Protein AF-A0AAE1FTP9-F1 (afdb_monomer_lite)

Radius of gyration: 51.34 Å; chains: 1; bounding box: 79×75×159 Å

Structure (mmCIF, N/CA/C/O backbone):
data_AF-A0AAE1FTP9-F1
#
_entry.id   AF-A0AAE1FTP9-F1
#
loop_
_atom_site.group_PDB
_atom_site.id
_atom_site.type_symbol
_atom_site.label_atom_id
_atom_site.label_alt_id
_atom_site.label_comp_id
_atom_site.label_asym_id
_atom_site.label_entity_id
_atom_site.label_seq_id
_atom_site.pdbx_PDB_ins_code
_atom_site.Cartn_x
_atom_site.Cartn_y
_atom_site.Cartn_z
_atom_site.occupancy
_atom_site.B_iso_or_equiv
_atom_site.auth_seq_id
_atom_site.auth_comp_id
_atom_site.auth_asym_id
_atom_site.auth_atom_id
_atom_site.pdbx_PDB_model_num
ATOM 1 N N . MET A 1 1 ? -23.404 39.826 -0.908 1.00 39.56 1 MET A N 1
ATOM 2 C CA . MET A 1 1 ? -23.924 39.496 0.435 1.00 39.56 1 MET A CA 1
ATOM 3 C C . MET A 1 1 ? -23.753 38.002 0.626 1.00 39.56 1 MET A C 1
ATOM 5 O O . MET A 1 1 ? -24.078 37.271 -0.300 1.00 39.56 1 MET A O 1
ATOM 9 N N . LEU A 1 2 ? -23.176 37.575 1.749 1.00 35.88 2 LEU A N 1
ATOM 10 C CA . LEU A 1 2 ? -23.230 36.178 2.189 1.00 35.88 2 LEU A CA 1
ATOM 11 C C . LEU A 1 2 ? -24.493 36.016 3.044 1.00 35.88 2 LEU A C 1
ATOM 13 O O . LEU A 1 2 ? -24.886 36.971 3.709 1.00 35.88 2 LEU A O 1
ATOM 17 N N . SER A 1 3 ? -25.132 34.853 2.980 1.00 41.62 3 SER A N 1
ATOM 18 C CA . SER A 1 3 ? -26.358 34.522 3.712 1.00 41.62 3 SER A CA 1
ATOM 19 C C . SER A 1 3 ? -26.097 34.360 5.211 1.00 41.62 3 SER A C 1
ATOM 21 O O . SER A 1 3 ? -25.216 33.599 5.608 1.00 41.62 3 SER A O 1
ATOM 23 N N . ASP A 1 4 ? -26.891 35.025 6.056 1.00 43.12 4 ASP A N 1
ATOM 24 C CA . ASP A 1 4 ? -26.746 34.953 7.520 1.00 43.12 4 ASP A CA 1
ATOM 25 C C . ASP A 1 4 ? -26.996 33.536 8.089 1.00 43.12 4 ASP A C 1
ATOM 27 O O . ASP A 1 4 ? -26.478 33.184 9.155 1.00 43.12 4 ASP A O 1
ATOM 31 N N . ASP A 1 5 ? -27.709 32.683 7.342 1.00 47.75 5 ASP A N 1
ATOM 32 C CA . ASP A 1 5 ? -27.943 31.266 7.657 1.00 47.75 5 ASP A CA 1
ATOM 33 C C . ASP A 1 5 ? -26.644 30.462 7.872 1.00 47.75 5 ASP A C 1
ATOM 35 O O . ASP A 1 5 ? -26.588 29.579 8.737 1.00 47.75 5 ASP A O 1
ATOM 39 N N . ASP A 1 6 ? -25.568 30.787 7.143 1.00 46.50 6 ASP A N 1
ATOM 40 C CA . ASP A 1 6 ? -24.278 30.098 7.276 1.00 46.50 6 ASP A CA 1
ATOM 41 C C . ASP A 1 6 ? -23.626 30.366 8.647 1.00 46.50 6 ASP A C 1
ATOM 43 O O . ASP A 1 6 ? -23.060 29.455 9.265 1.00 46.50 6 ASP A O 1
ATOM 47 N N . GLN A 1 7 ? -23.766 31.587 9.182 1.00 42.94 7 GLN A N 1
ATOM 48 C CA . GLN A 1 7 ? -23.242 31.933 10.510 1.00 42.94 7 GLN A CA 1
ATOM 49 C C . GLN A 1 7 ? -24.053 31.277 11.633 1.00 42.94 7 GLN A C 1
ATOM 51 O O . GLN A 1 7 ? -23.474 30.784 12.609 1.00 42.94 7 GLN A O 1
ATOM 56 N N . ALA A 1 8 ? -25.381 31.205 11.487 1.00 42.66 8 ALA A N 1
ATOM 57 C CA . ALA A 1 8 ? -26.249 30.506 12.434 1.00 42.66 8 ALA A CA 1
ATOM 58 C C . ALA A 1 8 ? -25.872 29.016 12.553 1.00 42.66 8 ALA A C 1
ATOM 60 O O . ALA A 1 8 ? -25.790 28.472 13.662 1.00 42.66 8 ALA A O 1
ATOM 61 N N . GLY A 1 9 ? -25.558 28.372 11.423 1.00 42.53 9 GLY A N 1
ATOM 62 C CA . GLY A 1 9 ? -25.100 26.985 11.376 1.00 42.53 9 GLY A CA 1
ATOM 63 C C . GLY A 1 9 ? -23.836 26.728 12.206 1.00 42.53 9 GLY A C 1
ATOM 64 O O . GLY A 1 9 ? -23.787 25.754 12.965 1.00 42.53 9 GLY A O 1
ATOM 65 N N . ASP A 1 10 ? -22.821 27.587 12.108 1.00 43.53 10 ASP A N 1
ATOM 66 C CA . ASP A 1 10 ? -21.559 27.421 12.845 1.00 43.53 10 ASP A CA 1
ATOM 67 C C . ASP A 1 10 ? -21.655 27.831 14.320 1.00 43.53 10 ASP A C 1
ATOM 69 O O . ASP A 1 10 ? -21.110 27.131 15.186 1.00 43.53 10 ASP A O 1
ATOM 73 N N . ALA A 1 11 ? -22.432 28.868 14.645 1.00 42.16 11 ALA A N 1
ATOM 74 C CA . ALA A 1 11 ? -22.753 29.209 16.028 1.00 42.16 11 ALA A CA 1
ATOM 75 C C . ALA A 1 11 ? -23.391 28.008 16.754 1.00 42.16 11 ALA A C 1
ATOM 77 O O . ALA A 1 11 ? -22.909 27.588 17.813 1.00 42.16 11 ALA A O 1
ATOM 78 N N . TYR A 1 12 ? -24.400 27.379 16.142 1.00 43.31 12 TYR A N 1
ATOM 79 C CA . TYR A 1 12 ? -25.135 26.255 16.728 1.00 43.31 12 TYR A CA 1
ATOM 80 C C . TYR A 1 12 ? -24.286 24.971 16.840 1.00 43.31 12 TYR A C 1
ATOM 82 O O . TYR A 1 12 ? -24.353 24.266 17.855 1.00 43.31 12 TYR A O 1
ATOM 90 N N . LYS A 1 13 ? -23.407 24.697 15.859 1.00 48.19 13 LYS A N 1
ATOM 91 C CA . LYS A 1 13 ? -22.371 23.646 15.964 1.00 48.19 13 LYS A CA 1
ATOM 92 C C . LYS A 1 13 ? -21.438 23.905 17.153 1.00 48.19 13 LYS A C 1
ATOM 94 O O . LYS A 1 13 ? -21.127 22.973 17.897 1.00 48.19 13 LYS A O 1
ATOM 99 N N . SER A 1 14 ? -20.996 25.151 17.352 1.00 52.34 14 SER A N 1
ATOM 100 C CA . SER A 1 14 ? -20.027 25.505 18.399 1.00 52.34 14 SER A CA 1
ATOM 101 C C . SER A 1 14 ? -20.573 25.297 19.820 1.00 52.34 14 SER A C 1
ATOM 103 O O . SER A 1 14 ? -19.865 24.746 20.668 1.00 52.34 14 SER A O 1
ATOM 105 N N . VAL A 1 15 ? -21.843 25.648 20.066 1.00 47.72 15 VAL A N 1
ATOM 106 C CA . VAL A 1 15 ? -22.504 25.492 21.374 1.00 47.72 15 VAL A CA 1
ATOM 107 C C . VAL A 1 15 ? -22.599 24.014 21.754 1.00 47.72 15 VAL A C 1
ATOM 109 O O . VAL A 1 15 ? -22.059 23.615 22.789 1.00 47.72 15 VAL A O 1
ATOM 112 N N . LYS A 1 16 ? -23.150 23.169 20.870 1.00 55.12 16 LYS A N 1
ATOM 113 C CA . LYS A 1 16 ? -23.256 21.719 21.122 1.00 55.12 16 LYS A CA 1
ATOM 114 C C . LYS A 1 16 ? -21.886 21.050 21.299 1.00 55.12 16 LYS A C 1
ATOM 116 O O . LYS A 1 16 ? -21.757 20.107 22.080 1.00 55.12 16 LYS A O 1
ATOM 121 N N . ARG A 1 17 ? -20.832 21.558 20.641 1.00 55.09 17 ARG A N 1
ATOM 122 C CA . ARG A 1 17 ? -19.446 21.089 20.841 1.00 55.09 17 ARG A CA 1
ATOM 123 C C . ARG A 1 17 ? -18.931 21.410 22.254 1.00 55.09 17 ARG A C 1
ATOM 125 O O . ARG A 1 17 ? -18.268 20.562 22.847 1.00 55.09 17 ARG A O 1
ATOM 132 N N . ARG A 1 18 ? -19.254 22.586 22.812 1.00 56.53 18 ARG A N 1
ATOM 133 C CA . ARG A 1 18 ? -18.859 22.995 24.179 1.00 56.53 18 ARG A CA 1
ATOM 134 C C . ARG A 1 18 ? -19.575 22.185 25.264 1.00 56.53 18 ARG A C 1
ATOM 136 O O . ARG A 1 18 ? -18.932 21.773 26.227 1.00 56.53 18 ARG A O 1
ATOM 143 N N . GLU A 1 19 ? -20.872 21.924 25.110 1.00 61.44 19 GLU A N 1
ATOM 144 C CA . GLU A 1 19 ? -21.640 21.097 26.057 1.00 61.44 19 GLU A CA 1
ATOM 145 C C . GLU A 1 19 ? -21.161 19.643 26.059 1.00 61.44 19 GLU A C 1
ATOM 147 O O . GLU A 1 19 ? -20.882 19.081 27.121 1.00 61.44 19 GLU A O 1
ATOM 152 N N . TRP A 1 20 ? -20.959 19.064 24.870 1.00 62.44 20 TRP A N 1
ATOM 153 C CA . TRP A 1 20 ? -20.417 17.714 24.728 1.00 62.44 20 TRP A CA 1
ATOM 154 C C . TRP A 1 20 ? -19.068 17.542 25.434 1.00 62.44 20 TRP A C 1
ATOM 156 O O . TRP A 1 20 ? -18.864 16.543 26.115 1.00 62.44 20 TRP A O 1
ATOM 166 N N . VAL A 1 21 ? -18.153 18.515 25.332 1.00 66.19 21 VAL A N 1
ATOM 167 C CA . VAL A 1 21 ? -16.838 18.442 25.997 1.00 66.19 21 VAL A CA 1
ATOM 168 C C . VAL A 1 21 ? -16.964 18.364 27.524 1.00 66.19 21 VAL A C 1
ATOM 170 O O . VAL A 1 21 ? -16.254 17.567 28.140 1.00 66.19 21 VAL A O 1
ATOM 173 N N . LYS A 1 22 ? -17.895 19.114 28.136 1.00 71.50 22 LYS A N 1
ATOM 174 C CA . LYS A 1 22 ? -18.156 19.047 29.588 1.00 71.50 22 LYS A CA 1
ATOM 175 C C . LYS A 1 22 ? -18.671 17.666 30.011 1.00 71.50 22 LYS A C 1
ATOM 177 O O . LYS A 1 22 ? -18.193 17.101 30.991 1.00 71.50 22 LYS A O 1
ATOM 182 N N . VAL A 1 23 ? -19.628 17.122 29.259 1.00 70.06 23 VAL A N 1
ATOM 183 C CA . VAL A 1 23 ? -20.346 15.876 29.587 1.00 70.06 23 VAL A CA 1
ATOM 184 C C . VAL A 1 23 ? -19.535 14.617 29.239 1.00 70.06 23 VAL A C 1
ATOM 186 O O . VAL A 1 23 ? -19.598 13.622 29.963 1.00 70.06 23 VAL A O 1
ATOM 189 N N . LYS A 1 24 ? -18.709 14.662 28.184 1.00 73.50 24 LYS A N 1
ATOM 190 C CA . LYS A 1 24 ? -17.852 13.547 27.750 1.00 73.50 24 LYS A CA 1
ATOM 191 C C . LYS A 1 24 ? -16.883 13.109 28.851 1.00 73.50 24 LYS A C 1
ATOM 193 O O . LYS A 1 24 ? -16.787 11.921 29.131 1.00 73.50 24 LYS A O 1
ATOM 198 N N . GLY A 1 25 ? -16.163 14.041 29.481 1.00 77.19 25 GLY A N 1
ATOM 199 C CA . GLY A 1 25 ? -15.060 13.721 30.403 1.00 77.19 25 GLY A CA 1
ATOM 200 C C . GLY A 1 25 ? -15.427 12.785 31.574 1.00 77.19 25 GLY A C 1
ATOM 201 O O . GLY A 1 25 ? -14.681 11.836 31.836 1.00 77.19 25 GLY A O 1
ATOM 202 N N . PRO A 1 26 ? -16.544 13.018 32.290 1.00 77.31 26 PRO A N 1
ATOM 203 C CA . PRO A 1 26 ? -17.054 12.099 33.311 1.00 77.31 26 PRO A CA 1
ATOM 204 C C . PRO A 1 26 ? -17.547 10.759 32.745 1.00 77.31 26 PRO A C 1
ATOM 206 O O . PRO A 1 26 ? -17.133 9.711 33.235 1.00 77.31 26 PRO A O 1
ATOM 209 N N . LEU A 1 27 ? -18.368 10.772 31.685 1.00 72.06 27 LEU A N 1
ATOM 210 C CA . LEU A 1 27 ? -18.932 9.556 31.073 1.00 72.06 27 LEU A CA 1
ATOM 211 C C . LEU A 1 27 ? -17.855 8.625 30.511 1.00 72.06 27 LEU A C 1
ATOM 213 O O . LEU A 1 27 ? -17.888 7.419 30.752 1.00 72.06 27 LEU A O 1
ATOM 217 N N . THR A 1 28 ? -16.865 9.186 29.813 1.00 74.00 28 THR A N 1
ATOM 218 C CA . THR A 1 28 ? -15.706 8.443 29.317 1.00 74.00 28 THR A CA 1
ATOM 219 C C . THR A 1 28 ? -14.965 7.781 30.477 1.00 74.00 28 THR A C 1
ATOM 221 O O . THR A 1 28 ? -14.680 6.591 30.383 1.00 74.00 28 THR A O 1
ATOM 224 N N . ARG A 1 29 ? -14.714 8.490 31.591 1.00 75.00 29 ARG A N 1
ATOM 225 C CA . ARG A 1 29 ? -14.054 7.911 32.777 1.00 75.00 29 ARG A CA 1
ATOM 226 C C . ARG A 1 29 ? -14.865 6.778 33.410 1.00 75.00 29 ARG A C 1
ATOM 228 O O . ARG A 1 29 ? -14.303 5.706 33.599 1.00 75.00 29 ARG A O 1
ATOM 235 N N . LEU A 1 30 ? -16.168 6.970 33.635 1.00 73.19 30 LEU A N 1
ATOM 236 C CA . LEU A 1 30 ? -17.069 5.944 34.180 1.00 73.19 30 LEU A CA 1
ATOM 237 C C . LEU A 1 30 ? -17.056 4.659 33.331 1.00 73.19 30 LEU A C 1
ATOM 239 O O . LEU A 1 30 ? -16.931 3.550 33.849 1.00 73.19 30 LEU A O 1
ATOM 243 N N . ILE A 1 31 ? -17.143 4.808 32.007 1.00 73.19 31 ILE A N 1
ATOM 244 C CA . ILE A 1 31 ? -17.101 3.674 31.077 1.00 73.19 31 ILE A CA 1
ATOM 245 C C . ILE A 1 31 ? -15.703 3.051 31.029 1.00 73.19 31 ILE A C 1
ATOM 247 O O . ILE A 1 31 ? -15.584 1.834 30.905 1.00 73.19 31 ILE A O 1
ATOM 251 N N . HIS A 1 32 ? -14.641 3.846 31.187 1.00 74.81 32 HIS A N 1
ATOM 252 C CA . HIS A 1 32 ? -13.274 3.342 31.276 1.00 74.81 32 HIS A CA 1
ATOM 253 C C . HIS A 1 32 ? -13.032 2.473 32.510 1.00 74.81 32 HIS A C 1
ATOM 255 O O . HIS A 1 32 ? -12.404 1.429 32.339 1.00 74.81 32 HIS A O 1
ATOM 261 N N . THR A 1 33 ? -13.550 2.839 33.684 1.00 73.81 33 THR A N 1
ATOM 262 C CA . THR A 1 33 ? -13.329 2.098 34.937 1.00 73.81 33 THR A CA 1
ATOM 263 C C . THR A 1 33 ? -14.281 0.920 35.153 1.00 73.81 33 THR A C 1
ATOM 265 O O . THR A 1 33 ? -13.859 -0.064 35.752 1.00 73.81 33 THR A O 1
ATOM 268 N N . HIS A 1 34 ? -15.532 0.977 34.674 1.00 75.88 34 HIS A N 1
ATOM 269 C CA . HIS A 1 34 ? -16.558 -0.013 35.058 1.00 75.88 34 HIS A CA 1
ATOM 270 C C . HIS A 1 34 ? -17.090 -0.913 33.933 1.00 75.88 34 HIS A C 1
ATOM 272 O O . HIS A 1 34 ? -17.718 -1.926 34.231 1.00 75.88 34 HIS A O 1
ATOM 278 N N . VAL A 1 35 ? -16.858 -0.600 32.651 1.00 78.00 35 VAL A N 1
ATOM 279 C CA . VAL A 1 35 ? -17.397 -1.412 31.542 1.00 78.00 35 VAL A CA 1
ATOM 280 C C . VAL A 1 35 ? -16.328 -2.363 31.001 1.00 78.00 35 VAL A C 1
ATOM 282 O O . VAL A 1 35 ? -15.274 -1.939 30.520 1.00 78.00 35 VAL A O 1
ATOM 285 N N . THR A 1 36 ? -16.602 -3.666 31.043 1.00 80.50 36 THR A N 1
ATOM 286 C CA . THR A 1 36 ? -15.690 -4.715 30.549 1.00 80.50 36 THR A CA 1
ATOM 287 C C . THR A 1 36 ? -15.506 -4.664 29.026 1.00 80.50 36 THR A C 1
ATOM 289 O O . THR A 1 36 ? -16.323 -4.093 28.301 1.00 80.50 36 THR A O 1
ATOM 292 N N . CYS A 1 37 ? -14.443 -5.286 28.507 1.00 75.88 37 CYS A N 1
ATOM 293 C CA . CYS A 1 37 ? -14.175 -5.357 27.065 1.00 75.88 37 CYS A CA 1
ATOM 294 C C . CYS A 1 37 ? -15.346 -5.971 26.268 1.00 75.88 37 CYS A C 1
ATOM 296 O O . CYS A 1 37 ? -15.743 -5.409 25.247 1.00 75.88 37 CYS A O 1
ATOM 298 N N . ASN A 1 38 ? -15.959 -7.047 26.775 1.00 79.12 38 ASN A N 1
ATOM 299 C CA . ASN A 1 38 ? -17.121 -7.691 26.154 1.00 79.12 38 ASN A CA 1
ATOM 300 C C . ASN A 1 38 ? -18.337 -6.752 26.105 1.00 79.12 38 ASN A C 1
ATOM 302 O O . ASN A 1 38 ? -18.962 -6.601 25.059 1.00 79.12 38 ASN A O 1
ATOM 306 N N . GLN A 1 39 ? -18.639 -6.051 27.203 1.00 82.19 39 GLN A N 1
ATOM 307 C CA . GLN A 1 39 ? -19.740 -5.081 27.234 1.00 82.19 39 GLN A CA 1
ATOM 308 C C . GLN A 1 39 ? -19.499 -3.906 26.271 1.00 82.19 39 GLN A C 1
ATOM 310 O O . GLN A 1 39 ? -20.434 -3.472 25.602 1.00 82.19 39 GLN A O 1
ATOM 315 N N . ARG A 1 40 ? -18.254 -3.421 26.125 1.00 80.56 40 ARG A N 1
ATOM 316 C CA . ARG A 1 40 ? -17.920 -2.394 25.116 1.00 80.56 40 ARG A CA 1
ATOM 317 C C . ARG A 1 40 ? -18.110 -2.903 23.692 1.00 80.56 40 ARG A C 1
ATOM 319 O O . ARG A 1 40 ? -18.573 -2.138 22.855 1.00 80.56 40 ARG A O 1
ATOM 326 N N . TYR A 1 41 ? -17.795 -4.166 23.413 1.00 82.00 41 TYR A N 1
ATOM 327 C CA . TYR A 1 41 ? -18.013 -4.768 22.096 1.00 82.00 41 TYR A CA 1
ATOM 328 C C . TYR A 1 41 ? -19.510 -4.886 21.753 1.00 82.00 41 TYR A C 1
ATOM 330 O O . TYR A 1 41 ? -19.916 -4.526 20.648 1.00 82.00 41 TYR A O 1
ATOM 338 N N . GLU A 1 42 ? -20.362 -5.264 22.712 1.00 83.56 42 GLU A N 1
ATOM 339 C CA . GLU A 1 42 ? -21.820 -5.241 22.510 1.00 83.56 42 GLU A CA 1
ATOM 340 C C . GLU A 1 42 ? -22.382 -3.813 22.379 1.00 83.56 42 GLU A C 1
ATOM 342 O O . GLU A 1 42 ? -23.283 -3.577 21.573 1.00 83.56 42 GLU A O 1
ATOM 347 N N . LEU A 1 43 ? -21.829 -2.831 23.101 1.00 85.06 43 LEU A N 1
ATOM 348 C CA . LEU A 1 43 ? -22.175 -1.417 22.908 1.00 85.06 43 LEU A CA 1
ATOM 349 C C . LEU A 1 43 ? -21.746 -0.906 21.523 1.00 85.06 43 LEU A C 1
ATOM 351 O O . LEU A 1 43 ? -22.531 -0.216 20.874 1.00 85.06 43 LEU A O 1
ATOM 355 N N . GLN A 1 44 ? -20.559 -1.285 21.030 1.00 86.62 44 GLN A N 1
ATOM 356 C CA . GLN A 1 44 ? -20.130 -0.981 19.660 1.00 86.62 44 GLN A CA 1
ATOM 357 C C . GLN A 1 44 ? -21.127 -1.538 18.639 1.00 86.62 44 GLN A C 1
ATOM 359 O O . GLN A 1 44 ? -21.601 -0.767 17.816 1.00 86.62 44 GLN A O 1
ATOM 364 N N . LYS A 1 45 ? -21.507 -2.824 18.719 1.00 85.00 45 LYS A N 1
ATOM 365 C CA . LYS A 1 45 ? -22.505 -3.436 17.813 1.00 85.00 45 LYS A CA 1
ATOM 366 C C . LYS A 1 45 ? -23.845 -2.694 17.800 1.00 85.00 45 LYS A C 1
ATOM 368 O O . LYS A 1 45 ? -24.470 -2.583 16.751 1.00 85.00 45 LYS A O 1
ATOM 373 N N . ARG A 1 46 ? -24.307 -2.223 18.965 1.00 84.38 46 ARG A N 1
ATOM 374 C CA . ARG A 1 46 ? -25.592 -1.512 19.110 1.00 84.38 46 ARG A CA 1
ATOM 375 C C . ARG A 1 46 ? -25.554 -0.093 18.542 1.00 84.38 46 ARG A C 1
ATOM 377 O O . ARG A 1 46 ? -26.557 0.357 18.002 1.00 84.38 46 ARG A O 1
ATOM 384 N N . VAL A 1 47 ? -24.421 0.599 18.666 1.00 85.00 47 VAL A N 1
ATOM 385 C CA . VAL A 1 47 ? -24.222 1.956 18.129 1.00 85.00 47 VAL A CA 1
ATOM 386 C C . VAL A 1 47 ? -23.920 1.923 16.631 1.00 85.00 47 VAL A C 1
ATOM 388 O O . VAL A 1 47 ? -24.510 2.668 15.857 1.00 85.00 47 VAL A O 1
ATOM 391 N N . LEU A 1 48 ? -23.031 1.029 16.206 1.00 82.75 48 LEU A N 1
ATOM 392 C CA . LEU A 1 48 ? -22.645 0.836 14.815 1.00 82.75 48 LEU A CA 1
ATOM 393 C C . LEU A 1 48 ? -23.621 -0.108 14.104 1.00 82.75 48 LEU A C 1
ATOM 395 O O . LEU A 1 48 ? -23.269 -1.245 13.772 1.00 82.75 48 LEU A O 1
ATOM 399 N N . LYS A 1 49 ? -24.842 0.366 13.822 1.00 77.94 49 LYS A N 1
ATOM 400 C CA . LYS A 1 49 ? -25.773 -0.380 12.962 1.00 77.94 49 LYS A CA 1
ATOM 401 C C . LYS A 1 49 ? -25.069 -0.723 11.642 1.00 77.94 49 LYS A C 1
ATOM 403 O O . LYS A 1 49 ? -24.543 0.156 10.964 1.00 77.94 49 LYS A O 1
ATOM 408 N N . GLU A 1 50 ? -25.023 -2.016 11.314 1.00 80.19 50 GLU A N 1
ATOM 409 C CA . GLU A 1 50 ? -24.351 -2.555 10.116 1.00 80.19 50 GLU A CA 1
ATOM 410 C C . GLU A 1 50 ? -22.853 -2.174 9.995 1.00 80.19 50 GLU A C 1
ATOM 412 O O . GLU A 1 50 ? -22.279 -2.244 8.910 1.00 80.19 50 GLU A O 1
ATOM 417 N N . TRP A 1 51 ? -22.198 -1.798 11.104 1.00 86.81 51 TRP A N 1
ATOM 418 C CA . TRP A 1 51 ? -20.813 -1.301 11.154 1.00 86.81 51 TRP A CA 1
ATOM 419 C C . TRP A 1 51 ? -20.573 0.034 10.413 1.00 86.81 51 TRP A C 1
ATOM 421 O O . TRP A 1 51 ? -19.452 0.319 9.988 1.00 86.81 51 TRP A O 1
ATOM 431 N N . ARG A 1 52 ? -21.609 0.866 10.244 1.00 89.69 52 ARG A N 1
ATOM 432 C CA . ARG A 1 52 ? -21.574 2.107 9.442 1.00 89.69 52 ARG A CA 1
ATOM 433 C C . ARG A 1 52 ? -21.508 3.378 10.299 1.00 89.69 52 ARG A C 1
ATOM 435 O O . ARG A 1 52 ? -22.036 3.418 11.406 1.00 89.69 52 ARG A O 1
ATOM 442 N N . ILE A 1 53 ? -20.892 4.434 9.758 1.00 90.31 53 ILE A N 1
ATOM 443 C CA . ILE A 1 53 ? -20.856 5.791 10.330 1.00 90.31 53 ILE A CA 1
ATOM 444 C C . ILE A 1 53 ? -21.375 6.794 9.287 1.00 90.31 53 ILE A C 1
ATOM 446 O O . ILE A 1 53 ? -20.693 7.101 8.303 1.00 90.31 53 ILE A O 1
ATOM 450 N N . TYR A 1 54 ? -22.579 7.327 9.522 1.00 88.81 54 TYR A N 1
ATOM 451 C CA . TYR A 1 54 ? -23.252 8.289 8.635 1.00 88.81 54 TYR A CA 1
ATOM 452 C C . TYR A 1 54 ? -23.664 9.609 9.306 1.00 88.81 54 TYR A C 1
ATOM 454 O O . TYR A 1 54 ? -24.048 10.543 8.591 1.00 88.81 54 TYR A O 1
ATOM 462 N N . ASP A 1 55 ? -23.587 9.684 10.638 1.00 87.88 55 ASP A N 1
ATOM 463 C CA . ASP A 1 55 ? -24.126 10.761 11.467 1.00 87.88 55 ASP A CA 1
ATOM 464 C C . ASP A 1 55 ? -23.225 11.099 12.675 1.00 87.88 55 ASP A C 1
ATOM 466 O O . ASP A 1 55 ? -22.355 10.328 13.091 1.00 87.88 55 ASP A O 1
ATOM 470 N N . THR A 1 56 ? -23.470 12.267 13.271 1.00 88.00 56 THR A N 1
ATOM 471 C CA . THR A 1 56 ? -22.662 12.804 14.374 1.00 88.00 56 THR A CA 1
ATOM 472 C C . THR A 1 56 ? -22.915 12.095 15.711 1.00 88.00 56 THR A C 1
ATOM 474 O O . THR A 1 56 ? -22.016 12.071 16.548 1.00 88.00 56 THR A O 1
ATOM 477 N N . VAL A 1 57 ? -24.098 11.520 15.951 1.00 88.19 57 VAL A N 1
ATOM 478 C CA . VAL A 1 57 ? -24.422 10.848 17.223 1.00 88.19 57 VAL A CA 1
ATOM 479 C C . VAL A 1 57 ? -23.626 9.552 17.336 1.00 88.19 57 VAL A C 1
ATOM 481 O O . VAL A 1 57 ? -22.963 9.341 18.351 1.00 88.19 57 VAL A O 1
ATOM 484 N N . THR A 1 58 ? -23.581 8.751 16.269 1.00 89.56 58 THR A N 1
ATOM 485 C CA . THR A 1 58 ? -22.756 7.536 16.175 1.00 89.56 58 THR A CA 1
ATOM 486 C C . THR A 1 58 ? -21.284 7.829 16.494 1.00 89.56 58 THR A C 1
ATOM 488 O O . THR A 1 58 ? -20.699 7.186 17.366 1.00 89.56 58 THR A O 1
ATOM 491 N N . VAL A 1 59 ? -20.692 8.868 15.887 1.00 89.31 59 VAL A N 1
ATOM 492 C CA . VAL A 1 59 ? -19.304 9.295 16.173 1.00 89.31 59 VAL A CA 1
ATOM 493 C C . VAL A 1 59 ? -19.103 9.685 17.643 1.00 89.31 59 VAL A C 1
ATOM 495 O O . VAL A 1 59 ? -18.095 9.325 18.254 1.00 89.31 59 VAL A O 1
ATOM 498 N N . ARG A 1 60 ? -20.048 10.419 18.241 1.00 87.19 60 ARG A N 1
ATOM 499 C CA . ARG A 1 60 ? -19.934 10.895 19.630 1.00 87.19 60 ARG A CA 1
ATOM 500 C C . ARG A 1 60 ? -20.125 9.753 20.639 1.00 87.19 60 ARG A C 1
ATOM 502 O O . ARG A 1 60 ? -19.391 9.694 21.621 1.00 87.19 60 ARG A O 1
ATOM 509 N N . LEU A 1 61 ? -21.003 8.787 20.363 1.00 87.62 61 LEU A N 1
ATOM 510 C CA . LEU A 1 61 ? -21.141 7.569 21.170 1.00 87.62 61 LEU A CA 1
ATOM 511 C C . LEU A 1 61 ? -19.878 6.692 21.102 1.00 87.62 61 LEU A C 1
ATOM 513 O O . LEU A 1 61 ? -19.391 6.238 22.139 1.00 87.62 61 LEU A O 1
ATOM 517 N N . LEU A 1 62 ? -19.270 6.535 19.921 1.00 89.69 62 LEU A N 1
ATOM 518 C CA . LEU A 1 62 ? -17.965 5.874 19.779 1.00 89.69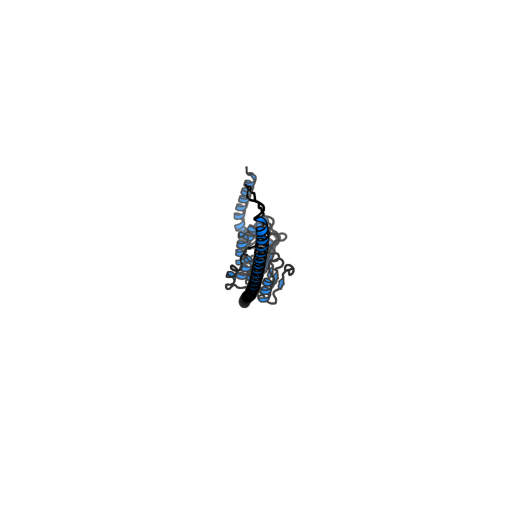 62 LEU A CA 1
ATOM 519 C C . LEU A 1 62 ? -16.870 6.579 20.590 1.00 89.69 62 LEU A C 1
ATOM 521 O O . LEU A 1 62 ? -16.112 5.913 21.289 1.00 89.69 62 LEU A O 1
ATOM 525 N N . GLN A 1 63 ? -16.845 7.915 20.597 1.00 88.00 63 GLN A N 1
ATOM 526 C CA . GLN A 1 63 ? -15.939 8.719 21.434 1.00 88.00 63 GLN A CA 1
ATOM 527 C C . GLN A 1 63 ? -16.115 8.532 22.950 1.00 88.00 63 GLN A C 1
ATOM 529 O O . GLN A 1 63 ? -15.290 9.050 23.703 1.00 88.00 63 GLN A O 1
ATOM 534 N N . VAL A 1 64 ? -17.148 7.821 23.403 1.00 85.56 64 VAL A N 1
ATOM 535 C CA . VAL A 1 64 ? -17.401 7.501 24.816 1.00 85.56 64 VAL A CA 1
ATOM 536 C C . VAL A 1 64 ? -17.233 6.004 25.120 1.00 85.56 64 VAL A C 1
ATOM 538 O O . VAL A 1 64 ? -16.787 5.665 26.215 1.00 85.56 64 VAL A O 1
ATOM 541 N N . ILE A 1 65 ? -17.529 5.117 24.163 1.00 86.94 65 ILE A N 1
ATOM 542 C CA . ILE A 1 65 ? -17.383 3.654 24.301 1.00 86.94 65 ILE A CA 1
ATOM 543 C C . ILE A 1 65 ? -15.930 3.197 24.095 1.00 86.94 65 ILE A C 1
ATOM 545 O O . ILE A 1 65 ? -15.449 2.323 24.824 1.00 86.94 65 ILE A O 1
ATOM 549 N N . LEU A 1 66 ? -15.244 3.760 23.094 1.00 87.62 66 LEU A N 1
ATOM 550 C CA . LEU A 1 66 ? -13.879 3.383 22.721 1.00 87.62 66 LEU A CA 1
ATOM 551 C C . LEU A 1 66 ? -12.868 3.830 23.784 1.00 87.62 66 LEU A C 1
ATOM 553 O O . LEU A 1 66 ? -13.073 4.810 24.500 1.00 87.62 66 LEU A O 1
ATOM 557 N N . SER A 1 67 ? -11.782 3.070 23.910 1.00 83.81 67 SER A N 1
ATOM 558 C CA . SER A 1 67 ? -10.793 3.221 24.980 1.00 83.81 67 SER A CA 1
ATOM 559 C C . SER A 1 67 ? -9.441 2.609 24.615 1.00 83.81 67 SER A C 1
ATOM 561 O O . SER A 1 67 ? -9.406 1.711 23.769 1.00 83.81 67 SER A O 1
ATOM 563 N N . PRO A 1 68 ? -8.351 2.951 25.330 1.00 84.00 68 PRO A N 1
ATOM 564 C CA . PRO A 1 68 ? -7.055 2.290 25.175 1.00 84.00 68 PRO A CA 1
ATOM 565 C C . PRO A 1 68 ? -7.105 0.761 25.307 1.00 84.00 68 PRO A C 1
ATOM 567 O O . PRO A 1 68 ? -6.297 0.085 24.684 1.00 84.00 68 PRO A O 1
ATOM 570 N N . ALA A 1 69 ? -8.065 0.213 26.062 1.00 81.31 69 ALA A N 1
ATOM 571 C CA . ALA A 1 69 ? -8.256 -1.225 26.278 1.00 81.31 69 ALA A CA 1
ATOM 572 C C . ALA A 1 69 ? -9.201 -1.906 25.257 1.00 81.31 69 ALA A C 1
ATOM 574 O O . ALA A 1 69 ? -9.602 -3.054 25.449 1.00 81.31 69 ALA A O 1
ATOM 575 N N . THR A 1 70 ? -9.612 -1.214 24.190 1.00 87.62 70 THR A N 1
ATOM 576 C CA . THR A 1 70 ? -10.525 -1.772 23.180 1.00 87.62 70 THR A CA 1
ATOM 577 C C . THR A 1 70 ? -9.796 -2.758 22.263 1.00 87.62 70 THR A C 1
ATOM 579 O O . THR A 1 70 ? -8.977 -2.354 21.447 1.00 87.62 70 THR A O 1
ATOM 582 N N . SER A 1 71 ? -10.112 -4.054 22.369 1.00 88.62 71 SER A N 1
ATOM 583 C CA . SER A 1 71 ? -9.420 -5.118 21.616 1.00 88.62 71 SER A CA 1
ATOM 584 C C . SER A 1 71 ? -9.940 -5.375 20.200 1.00 88.62 71 SER A C 1
ATOM 586 O O . SER A 1 71 ? -9.229 -5.983 19.400 1.00 88.62 71 SER A O 1
ATOM 588 N N . TYR A 1 72 ? -11.150 -4.916 19.877 1.00 90.06 72 TYR A N 1
ATOM 589 C CA . TYR A 1 72 ? -11.796 -5.124 18.579 1.00 90.06 72 TYR A CA 1
ATOM 590 C C . TYR A 1 72 ? -12.468 -3.827 18.121 1.00 90.06 72 TYR A C 1
ATOM 592 O O . TYR A 1 72 ? -13.154 -3.181 18.919 1.00 90.06 72 TYR A O 1
ATOM 600 N N . LEU A 1 73 ? -12.300 -3.479 16.845 1.00 91.94 73 LEU A N 1
ATOM 601 C CA . LEU A 1 73 ? -13.037 -2.411 16.168 1.00 91.94 73 LEU A CA 1
ATOM 602 C C . LEU A 1 73 ? -13.303 -2.813 14.711 1.00 91.94 73 LEU A C 1
ATOM 604 O O . LEU A 1 73 ? -12.380 -3.204 13.995 1.00 91.94 73 LEU A O 1
ATOM 608 N N . ARG A 1 74 ? -14.559 -2.693 14.265 1.00 92.88 74 ARG A N 1
ATOM 609 C CA . ARG A 1 74 ? -14.966 -2.917 12.872 1.00 92.88 74 ARG A CA 1
ATOM 610 C C . ARG A 1 74 ? -15.781 -1.742 12.337 1.00 92.88 74 ARG A C 1
ATOM 612 O O . ARG A 1 74 ? -16.719 -1.299 12.986 1.00 92.88 74 ARG A O 1
ATOM 619 N N . LEU A 1 75 ? -15.444 -1.297 11.131 1.00 93.81 75 LEU A N 1
ATOM 620 C CA . LEU A 1 75 ? -16.111 -0.263 10.346 1.00 93.81 75 LEU A CA 1
ATOM 621 C C . LEU A 1 75 ? -16.249 -0.761 8.896 1.00 93.81 75 LEU A C 1
ATOM 623 O O . LEU A 1 75 ? -15.310 -1.346 8.357 1.00 93.81 75 LEU A O 1
ATOM 627 N N . VAL A 1 76 ? -17.421 -0.565 8.287 1.00 90.75 76 VAL A N 1
ATOM 628 C CA . VAL A 1 76 ? -17.795 -1.065 6.941 1.00 90.75 76 VAL A CA 1
ATOM 629 C C . VAL A 1 76 ? -18.281 0.055 6.003 1.00 90.75 76 VAL A C 1
ATOM 631 O O . VAL A 1 76 ? -18.423 -0.151 4.798 1.00 90.75 76 VAL A O 1
ATOM 634 N N . GLN A 1 77 ? -18.508 1.263 6.529 1.00 91.25 77 GLN A N 1
ATOM 635 C CA . GLN A 1 77 ? -18.555 2.490 5.729 1.00 91.25 77 GLN A CA 1
ATOM 636 C C . GLN A 1 77 ? -18.383 3.718 6.630 1.00 91.25 77 GLN A C 1
ATOM 638 O O . GLN A 1 77 ? -19.019 3.789 7.684 1.00 91.25 77 GLN A O 1
ATOM 643 N N . VAL A 1 78 ? -17.577 4.699 6.218 1.00 90.94 78 VAL A N 1
ATOM 644 C CA . VAL A 1 78 ? -17.378 5.964 6.941 1.00 90.94 78 VAL A CA 1
ATOM 645 C C . VAL A 1 78 ? -17.541 7.128 5.968 1.00 90.94 78 VAL A C 1
ATOM 647 O O . VAL A 1 78 ? -16.656 7.451 5.167 1.00 90.94 78 VAL A O 1
ATOM 650 N N . ARG A 1 79 ? -18.704 7.785 6.061 1.00 89.62 79 ARG A N 1
ATOM 651 C CA . ARG A 1 79 ? -19.058 8.952 5.240 1.00 89.62 79 ARG A CA 1
ATOM 652 C C . ARG A 1 79 ? -17.943 9.995 5.310 1.00 89.62 79 ARG A C 1
ATOM 654 O O . ARG A 1 79 ? -17.502 10.329 6.407 1.00 89.62 79 ARG A O 1
ATOM 661 N N . ALA A 1 80 ? -17.529 10.525 4.156 1.00 88.44 80 ALA A N 1
ATOM 662 C CA . ALA A 1 80 ? -16.318 11.344 4.009 1.00 88.44 80 ALA A CA 1
ATOM 663 C C . ALA A 1 80 ? -16.137 12.426 5.092 1.00 88.44 80 ALA A C 1
ATOM 665 O O . ALA A 1 80 ? -15.059 12.544 5.664 1.00 88.44 80 ALA A O 1
ATOM 666 N N . PHE A 1 81 ? -17.221 13.126 5.440 1.00 88.31 81 PHE A N 1
ATOM 667 C CA . PHE A 1 81 ? -17.275 14.168 6.472 1.00 88.31 81 PHE A CA 1
ATOM 668 C C . PHE A 1 81 ? -16.805 13.735 7.880 1.00 88.31 81 PHE A C 1
ATOM 670 O O . PHE A 1 81 ? -16.361 14.573 8.656 1.00 88.31 81 PHE A O 1
ATOM 677 N N . TYR A 1 82 ? -16.886 12.447 8.230 1.00 90.88 82 TYR A N 1
ATOM 678 C CA . TYR A 1 82 ? -16.506 11.932 9.554 1.00 90.88 82 TYR A CA 1
ATOM 679 C C . TYR A 1 82 ? -15.142 11.234 9.583 1.00 90.88 82 TYR A C 1
ATOM 681 O O . TYR A 1 82 ? -14.733 10.762 10.644 1.00 90.88 82 TYR A O 1
ATOM 689 N N . ARG A 1 83 ? -14.419 11.163 8.457 1.00 90.44 83 ARG A N 1
ATOM 690 C CA . ARG A 1 83 ? -13.134 10.446 8.379 1.00 90.44 83 ARG A CA 1
ATOM 691 C C . ARG A 1 83 ? -12.092 11.017 9.333 1.00 90.44 83 ARG A C 1
ATOM 693 O O . ARG A 1 83 ? -11.443 10.240 10.021 1.00 90.44 83 ARG A O 1
ATOM 700 N N . ASP A 1 84 ? -12.013 12.340 9.467 1.00 89.25 84 ASP A N 1
ATOM 701 C CA . ASP A 1 84 ? -11.074 12.998 10.386 1.00 89.25 84 ASP A CA 1
ATOM 702 C C . ASP A 1 84 ? -11.438 12.787 11.870 1.00 89.25 84 ASP A C 1
ATOM 704 O O . ASP A 1 84 ? -10.558 12.557 12.698 1.00 89.25 84 ASP A O 1
ATOM 708 N N . ASP A 1 85 ? -12.733 12.796 12.225 1.00 90.00 85 ASP A N 1
ATOM 709 C CA . ASP A 1 85 ? -13.223 12.455 13.580 1.00 90.00 85 ASP A CA 1
ATOM 710 C C . ASP A 1 85 ? -12.937 10.958 13.901 1.00 90.00 85 ASP A C 1
ATOM 712 O O . ASP A 1 85 ? -12.711 10.608 15.062 1.00 90.00 85 ASP A O 1
ATOM 716 N N . VAL A 1 86 ? -12.915 10.075 12.886 1.00 90.81 86 VAL A N 1
ATOM 717 C CA . VAL A 1 86 ? -12.637 8.626 13.003 1.00 90.81 86 VAL A CA 1
ATOM 718 C C . VAL A 1 86 ? -11.139 8.301 13.055 1.00 90.81 86 VAL A C 1
ATOM 720 O O . VAL A 1 86 ? -10.737 7.474 13.870 1.00 90.81 86 VAL A O 1
ATOM 723 N N . THR A 1 87 ? -10.278 8.954 12.273 1.00 90.56 87 THR A N 1
ATOM 724 C CA . THR A 1 87 ? -8.818 8.790 12.417 1.00 90.56 87 THR A CA 1
ATOM 725 C C . THR A 1 87 ? -8.330 9.375 13.744 1.00 90.56 87 THR A C 1
ATOM 727 O O . THR A 1 87 ? -7.569 8.724 14.458 1.00 90.56 87 THR A O 1
ATOM 730 N N . SER A 1 88 ? -8.873 10.524 14.165 1.00 90.19 88 SER A N 1
ATOM 731 C CA . SER A 1 88 ? -8.636 11.112 15.498 1.00 90.19 88 SER A CA 1
ATOM 732 C C . SER A 1 88 ? -9.119 10.230 16.662 1.00 90.19 88 SER A C 1
ATOM 734 O O . SER A 1 88 ? -8.654 10.376 17.797 1.00 90.19 88 SER A O 1
ATOM 736 N N . LEU A 1 89 ? -10.064 9.320 16.402 1.00 90.31 89 LEU A N 1
ATOM 737 C CA . LEU A 1 89 ? -10.528 8.307 17.352 1.00 90.31 89 LEU A CA 1
ATOM 738 C C . LEU A 1 89 ? -9.507 7.173 17.521 1.00 90.31 89 LEU A C 1
ATOM 740 O O . LEU A 1 89 ? -9.276 6.739 18.648 1.00 90.31 89 LEU A O 1
ATOM 744 N N . LEU A 1 90 ? -8.870 6.719 16.434 1.00 91.31 90 LEU A N 1
ATOM 745 C CA . LEU A 1 90 ? -7.893 5.619 16.465 1.00 91.31 90 LEU A CA 1
ATOM 746 C C . LEU A 1 90 ? -6.658 5.954 17.321 1.00 91.31 90 LEU A C 1
ATOM 748 O O . LEU A 1 90 ? -6.173 5.080 18.036 1.00 91.31 90 LEU A O 1
ATOM 752 N N . LEU A 1 91 ? -6.230 7.224 17.361 1.00 88.69 91 LEU A N 1
ATOM 753 C CA . LEU A 1 91 ? -5.141 7.708 18.230 1.00 88.69 91 LEU A CA 1
ATOM 754 C C . LEU A 1 91 ? -5.351 7.411 19.729 1.00 88.69 91 LEU A C 1
ATOM 756 O O . LEU A 1 91 ? -4.398 7.461 20.509 1.00 88.69 91 LEU A O 1
ATOM 760 N N . GLN A 1 92 ? -6.592 7.156 20.152 1.00 84.69 92 GLN A N 1
ATOM 761 C CA . GLN A 1 92 ? -6.973 6.929 21.551 1.00 84.69 92 GLN A CA 1
ATOM 762 C C . GLN A 1 92 ? -6.963 5.431 21.922 1.00 84.69 92 GLN A C 1
ATOM 764 O O . GLN A 1 92 ? -7.287 5.081 23.057 1.00 84.69 92 GLN A O 1
ATOM 769 N N . ILE A 1 93 ? -6.592 4.543 20.987 1.00 87.19 93 ILE A N 1
ATOM 770 C CA . ILE A 1 93 ? -6.745 3.090 21.107 1.00 87.19 93 ILE A CA 1
ATOM 771 C C . ILE A 1 93 ? -5.410 2.377 20.829 1.00 87.19 93 ILE A C 1
ATOM 773 O O . ILE A 1 93 ? -4.973 2.299 19.688 1.00 87.19 93 ILE A O 1
ATOM 777 N N . GLY A 1 94 ? -4.776 1.818 21.868 1.00 85.25 94 GLY A N 1
ATOM 778 C CA . GLY A 1 94 ? -3.548 1.012 21.728 1.00 85.25 94 GLY A CA 1
ATOM 779 C C . GLY A 1 94 ? -3.778 -0.505 21.799 1.00 85.25 94 GLY A C 1
ATOM 780 O O . GLY A 1 94 ? -3.120 -1.274 21.112 1.00 85.25 94 GLY A O 1
ATOM 781 N N . GLY A 1 95 ? -4.747 -0.966 22.592 1.00 86.06 95 GLY A N 1
ATOM 782 C CA . GLY A 1 95 ? -4.968 -2.388 22.883 1.00 86.06 95 GLY A CA 1
ATOM 783 C C . GLY A 1 95 ? -5.676 -3.206 21.796 1.00 86.06 95 GLY A C 1
ATOM 784 O O . GLY A 1 95 ? -6.184 -4.286 22.111 1.00 86.06 95 GLY A O 1
ATOM 785 N N . LEU A 1 96 ? -5.752 -2.711 20.554 1.00 91.31 96 LEU A N 1
ATOM 786 C CA . LEU A 1 96 ? -6.421 -3.400 19.447 1.00 91.31 96 LEU A CA 1
ATOM 787 C C . LEU A 1 96 ? -5.681 -4.684 19.064 1.00 91.31 96 LEU A C 1
ATOM 789 O O . LEU A 1 96 ? -4.470 -4.695 18.876 1.00 91.31 96 LEU A O 1
ATOM 793 N N . ARG A 1 97 ? -6.450 -5.766 18.911 1.00 93.19 97 ARG A N 1
ATOM 794 C CA . ARG A 1 97 ? -6.016 -7.054 18.349 1.00 93.19 97 ARG A CA 1
ATOM 795 C C . ARG A 1 97 ? -6.595 -7.280 16.954 1.00 93.19 97 ARG A C 1
ATOM 797 O O . ARG A 1 97 ? -5.940 -7.905 16.125 1.00 93.19 97 ARG A O 1
ATOM 804 N N . LEU A 1 98 ? -7.788 -6.740 16.692 1.00 93.94 98 LEU A N 1
ATOM 805 C CA . LEU A 1 98 ? -8.417 -6.693 15.374 1.00 93.94 98 LEU A CA 1
ATOM 806 C C . LEU A 1 98 ? -8.870 -5.267 15.063 1.00 93.94 98 LEU A C 1
ATOM 808 O O . LEU A 1 98 ? -9.743 -4.735 15.755 1.00 93.94 98 LEU A O 1
ATOM 812 N N . LEU A 1 99 ? -8.332 -4.698 13.986 1.00 95.25 99 LEU A N 1
ATOM 813 C CA . LEU A 1 99 ? -8.820 -3.471 13.365 1.00 95.25 99 LEU A CA 1
ATOM 814 C C . LEU A 1 99 ? -9.339 -3.807 11.967 1.00 95.25 99 LEU A C 1
ATOM 816 O O . LEU A 1 99 ? -8.585 -4.272 11.116 1.00 95.25 99 LEU A O 1
ATOM 820 N N . SER A 1 100 ? -10.624 -3.554 11.730 1.00 95.44 100 SER A N 1
ATOM 821 C CA . SER A 1 100 ? -11.253 -3.704 10.421 1.00 95.44 100 SER A CA 1
ATOM 822 C C . SER A 1 100 ? -11.851 -2.379 9.968 1.00 95.44 100 SER A C 1
ATOM 824 O O . SER A 1 100 ? -12.802 -1.894 10.571 1.00 95.44 100 SER A O 1
ATOM 826 N N . ILE A 1 101 ? -11.349 -1.836 8.866 1.00 94.44 101 ILE A N 1
ATOM 827 C CA . ILE A 1 101 ? -11.917 -0.717 8.120 1.00 94.44 101 ILE A CA 1
ATOM 828 C C . ILE A 1 101 ? -12.126 -1.204 6.685 1.00 94.44 101 ILE A C 1
ATOM 830 O O . ILE A 1 101 ? -11.189 -1.589 5.993 1.00 94.44 101 ILE A O 1
ATOM 834 N N . GLN A 1 102 ? -13.375 -1.223 6.245 1.00 93.88 102 GLN A N 1
ATOM 835 C CA . GLN A 1 102 ? -13.768 -1.541 4.878 1.00 93.88 102 GLN A CA 1
ATOM 836 C C . GLN A 1 102 ? -14.554 -0.324 4.385 1.00 93.88 102 GLN A C 1
ATOM 838 O O . GLN A 1 102 ? -15.553 0.021 5.004 1.00 93.88 102 GLN A O 1
ATOM 843 N N . ASP A 1 103 ? -14.107 0.376 3.340 1.00 90.81 103 ASP A N 1
ATOM 844 C CA . ASP A 1 103 ? -14.915 1.431 2.705 1.00 90.81 103 ASP A CA 1
ATOM 845 C C . ASP A 1 103 ? -14.438 1.691 1.262 1.00 90.81 103 ASP A C 1
ATOM 847 O O . ASP A 1 103 ? -13.441 2.390 1.069 1.00 90.81 103 ASP A O 1
ATOM 851 N N . PRO A 1 104 ? -15.159 1.200 0.233 1.00 87.38 104 PRO A N 1
ATOM 852 C CA . PRO A 1 104 ? -14.824 1.442 -1.174 1.00 87.38 104 PRO A CA 1
ATOM 853 C C . PRO A 1 104 ? -14.746 2.922 -1.575 1.00 87.38 104 PRO A C 1
ATOM 855 O O . PRO A 1 104 ? -14.113 3.258 -2.572 1.00 87.38 104 PRO A O 1
ATOM 858 N N . SER A 1 105 ? -15.371 3.823 -0.809 1.00 87.19 105 SER A N 1
ATOM 859 C CA . SER A 1 105 ? -15.309 5.271 -1.030 1.00 87.19 105 SER A CA 1
ATOM 860 C C . SER A 1 105 ? -14.146 5.955 -0.296 1.00 87.19 105 SER A C 1
ATOM 862 O O . SER A 1 105 ? -13.929 7.155 -0.480 1.00 87.19 105 SER A O 1
ATOM 864 N N . TRP A 1 106 ? -13.397 5.234 0.546 1.00 86.25 106 TRP A N 1
ATOM 865 C CA . TRP A 1 106 ? -12.217 5.722 1.276 1.00 86.25 106 TRP A CA 1
ATOM 866 C C . TRP A 1 106 ? -10.920 5.293 0.583 1.00 86.25 106 TRP A C 1
ATOM 868 O O . TRP A 1 106 ? -9.959 4.868 1.218 1.00 86.25 106 TRP A O 1
ATOM 878 N N . THR A 1 107 ? -10.904 5.400 -0.748 1.00 77.44 107 THR A N 1
ATOM 879 C CA . THR A 1 107 ? -9.744 5.037 -1.574 1.00 77.44 107 THR A CA 1
ATOM 880 C C . THR A 1 107 ? -8.485 5.794 -1.149 1.00 77.44 107 THR A C 1
ATOM 882 O O . THR A 1 107 ? -8.572 6.957 -0.751 1.00 77.44 107 THR A O 1
ATOM 885 N N . ALA A 1 108 ? -7.307 5.190 -1.315 1.00 64.62 108 ALA A N 1
ATOM 886 C CA . ALA A 1 108 ? -6.032 5.830 -0.970 1.00 64.62 108 ALA A CA 1
ATOM 887 C C . ALA A 1 108 ? -5.822 7.223 -1.610 1.00 64.62 108 ALA A C 1
ATOM 889 O O . ALA A 1 108 ? -5.262 8.112 -0.978 1.00 64.62 108 ALA A O 1
ATOM 890 N N . ARG A 1 109 ? -6.352 7.455 -2.824 1.00 63.06 109 ARG A N 1
ATOM 891 C CA . ARG A 1 109 ? -6.315 8.762 -3.519 1.00 63.06 109 ARG A CA 1
ATOM 892 C C . ARG A 1 109 ? -7.203 9.841 -2.873 1.00 63.06 109 ARG A C 1
ATOM 894 O O . ARG A 1 109 ? -7.132 10.996 -3.274 1.00 63.06 109 ARG A O 1
ATOM 901 N N . SER A 1 110 ? -8.045 9.470 -1.905 1.00 61.72 110 SER A N 1
ATOM 902 C CA . SER A 1 110 ? -8.893 10.378 -1.117 1.00 61.72 110 SER A CA 1
ATOM 903 C C . SER A 1 110 ? -8.345 10.684 0.283 1.00 61.72 110 SER A C 1
ATOM 905 O O . SER A 1 110 ? -8.968 11.450 1.018 1.00 61.72 110 SER A O 1
ATOM 907 N N . HIS A 1 111 ? -7.188 10.121 0.659 1.00 67.19 111 HIS A N 1
ATOM 908 C CA . HIS A 1 111 ? -6.513 10.476 1.907 1.00 67.19 111 HIS A CA 1
ATOM 909 C C . HIS A 1 111 ? -5.874 11.859 1.797 1.00 67.19 111 HIS A C 1
ATOM 911 O O . HIS A 1 111 ? -5.004 12.095 0.961 1.00 67.19 111 HIS A O 1
ATOM 917 N N . ASN A 1 112 ? -6.233 12.755 2.713 1.00 77.69 112 ASN A N 1
ATOM 918 C CA . ASN A 1 112 ? -5.377 13.893 3.038 1.00 77.69 112 ASN A CA 1
ATOM 919 C C . ASN A 1 112 ? -4.112 13.363 3.749 1.00 77.69 112 ASN A C 1
ATOM 921 O O . ASN A 1 112 ? -4.205 12.439 4.560 1.00 77.69 112 ASN A O 1
ATOM 925 N N . ALA A 1 113 ? -2.943 13.964 3.507 1.00 80.56 113 ALA A N 1
ATOM 926 C CA . ALA A 1 113 ? -1.697 13.630 4.201 1.00 80.56 113 ALA A CA 1
ATOM 927 C C . ALA A 1 113 ? -1.853 13.633 5.737 1.00 80.56 113 ALA A C 1
ATOM 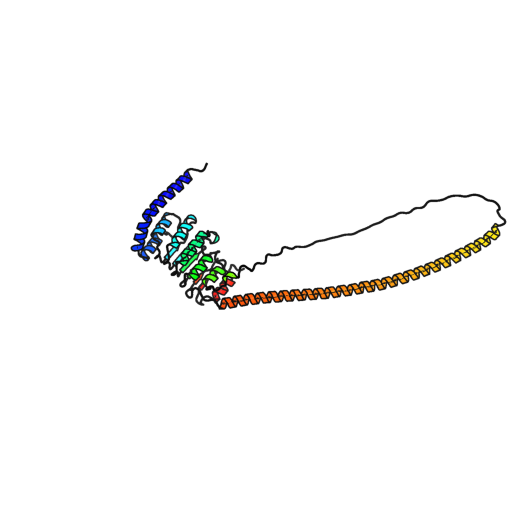929 O O . ALA A 1 113 ? -1.270 12.790 6.418 1.00 80.56 113 ALA A O 1
ATOM 930 N N . LEU A 1 114 ? -2.708 14.511 6.280 1.00 83.25 114 LEU A N 1
ATOM 931 C CA . LEU A 1 114 ? -3.043 14.534 7.707 1.00 83.25 114 LEU A CA 1
ATOM 932 C C . LEU A 1 114 ? -3.761 13.255 8.181 1.00 83.25 114 LEU A C 1
ATOM 934 O O . LEU A 1 114 ? -3.444 12.751 9.259 1.00 83.25 114 LEU A O 1
ATOM 938 N N . GLN A 1 115 ? -4.692 12.705 7.390 1.00 87.31 115 GLN A N 1
ATOM 939 C CA . GLN A 1 115 ? -5.373 11.443 7.717 1.00 87.31 115 GLN A CA 1
ATOM 940 C C . GLN A 1 115 ? -4.373 10.292 7.727 1.00 87.31 115 GLN A C 1
ATOM 942 O O . GLN A 1 115 ? -4.326 9.536 8.694 1.00 87.31 115 GLN A O 1
ATOM 947 N N . LEU A 1 116 ? -3.539 10.208 6.688 1.00 87.69 116 LEU A N 1
ATOM 948 C CA . LEU A 1 116 ? -2.525 9.167 6.551 1.00 87.69 116 LEU A CA 1
ATOM 949 C C . LEU A 1 116 ? -1.529 9.195 7.722 1.00 87.69 116 LEU A C 1
ATOM 951 O O . LEU A 1 116 ? -1.328 8.174 8.373 1.00 87.69 116 LEU A O 1
ATOM 955 N N . HIS A 1 117 ? -0.999 10.373 8.065 1.00 86.81 117 HIS A N 1
ATOM 956 C CA . HIS A 1 117 ? -0.112 10.563 9.217 1.00 86.81 117 HIS A CA 1
ATOM 957 C C . HIS A 1 117 ? -0.789 10.208 10.554 1.00 86.81 117 HIS A C 1
ATOM 959 O O . HIS A 1 117 ? -0.210 9.501 11.378 1.00 86.81 117 HIS A O 1
ATOM 965 N N . THR A 1 118 ? -2.044 10.627 10.753 1.00 88.94 118 THR A N 1
ATOM 966 C CA . THR A 1 118 ? -2.840 10.286 11.948 1.00 88.94 118 THR A CA 1
ATOM 967 C C . THR A 1 118 ? -3.066 8.775 12.065 1.00 88.94 118 THR A C 1
ATOM 969 O O . THR A 1 118 ? -3.002 8.221 13.165 1.00 88.94 118 THR A O 1
ATOM 972 N N . MET A 1 119 ? -3.295 8.085 10.944 1.00 90.75 119 MET A N 1
ATOM 973 C CA . MET A 1 119 ? -3.434 6.629 10.913 1.00 90.75 119 MET A CA 1
ATOM 974 C C . MET A 1 119 ? -2.100 5.927 11.184 1.00 90.75 119 MET A C 1
ATOM 976 O O . MET A 1 119 ? -2.087 5.034 12.025 1.00 90.75 119 MET A O 1
ATOM 980 N N . SER A 1 120 ? -0.978 6.370 10.602 1.00 90.38 120 SER A N 1
ATOM 981 C CA . SER A 1 120 ? 0.365 5.878 10.957 1.00 90.38 120 SER A CA 1
ATOM 982 C C . SER A 1 120 ? 0.631 6.001 12.464 1.00 90.38 120 SER A C 1
ATOM 984 O O . SER A 1 120 ? 0.912 5.001 13.118 1.00 90.38 120 SER A O 1
ATOM 986 N N . LEU A 1 121 ? 0.440 7.190 13.054 1.00 90.31 121 LEU A N 1
ATOM 987 C CA . LEU A 1 121 ? 0.603 7.415 14.500 1.00 90.31 121 LEU A CA 1
ATOM 988 C C . LEU A 1 121 ? -0.352 6.582 15.370 1.00 90.31 121 LEU A C 1
ATOM 990 O O . LEU A 1 121 ? -0.054 6.320 16.536 1.00 90.31 121 LEU A O 1
ATOM 994 N N . SER A 1 122 ? -1.501 6.175 14.830 1.00 91.38 122 SER A N 1
ATOM 995 C CA . SER A 1 122 ? -2.423 5.268 15.515 1.00 91.38 122 SER A CA 1
ATOM 996 C C . SER A 1 122 ? -1.911 3.827 15.469 1.00 91.38 122 SER A C 1
ATOM 998 O O . SER A 1 122 ? -1.798 3.193 16.513 1.00 91.38 122 SER A O 1
ATOM 1000 N N . LEU A 1 123 ? -1.556 3.320 14.282 1.00 91.81 123 LEU A N 1
ATOM 1001 C CA . LEU A 1 123 ? -1.077 1.945 14.083 1.00 91.81 123 LEU A CA 1
ATOM 1002 C C . LEU A 1 123 ? 0.244 1.677 14.819 1.00 91.81 123 LEU A C 1
ATOM 1004 O O . LEU A 1 123 ? 0.391 0.612 15.411 1.00 91.81 123 LEU A O 1
ATOM 1008 N N . ALA A 1 124 ? 1.141 2.668 14.892 1.00 90.50 124 ALA A N 1
ATOM 1009 C CA . ALA A 1 124 ? 2.388 2.594 15.663 1.00 90.50 124 ALA A CA 1
ATOM 1010 C C . ALA A 1 124 ? 2.175 2.267 17.157 1.00 90.50 124 ALA A C 1
ATOM 1012 O O . ALA A 1 124 ? 3.058 1.750 17.838 1.00 90.50 124 ALA A O 1
ATOM 1013 N N . ARG A 1 125 ? 0.982 2.561 17.689 1.00 89.81 125 ARG A N 1
ATOM 1014 C CA . ARG A 1 125 ? 0.610 2.321 19.091 1.00 89.81 125 ARG A CA 1
ATOM 1015 C C . ARG A 1 125 ? -0.113 0.991 19.303 1.00 89.81 125 ARG A C 1
ATOM 1017 O O . ARG A 1 125 ? -0.383 0.638 20.449 1.00 89.81 125 ARG A O 1
ATOM 1024 N N . MET A 1 126 ? -0.433 0.258 18.235 1.00 91.00 126 MET A N 1
ATOM 1025 C CA . MET A 1 126 ? -1.209 -0.986 18.277 1.00 91.00 126 MET A CA 1
ATOM 1026 C C . MET A 1 126 ? -0.307 -2.228 18.325 1.00 91.00 126 MET A C 1
ATOM 1028 O O . MET A 1 126 ? -0.499 -3.175 17.572 1.00 91.00 126 MET A O 1
ATOM 1032 N N . GLN A 1 127 ? 0.648 -2.261 19.260 1.00 89.25 127 GLN A N 1
ATOM 1033 C CA . GLN A 1 127 ? 1.666 -3.324 19.408 1.00 89.25 127 GLN A CA 1
ATOM 1034 C C . GLN A 1 127 ? 1.110 -4.745 19.647 1.00 89.25 127 GLN A C 1
ATOM 1036 O O . GLN A 1 127 ? 1.851 -5.725 19.708 1.00 89.25 127 GLN A O 1
ATOM 1041 N N . HIS A 1 128 ? -0.203 -4.882 19.832 1.00 90.25 128 HIS A N 1
ATOM 1042 C CA . HIS A 1 128 ? -0.894 -6.159 20.017 1.00 90.25 128 HIS A CA 1
ATOM 1043 C C . HIS A 1 128 ? -1.795 -6.535 18.832 1.00 90.25 128 HIS A C 1
ATOM 1045 O O . HIS A 1 128 ? -2.558 -7.503 18.936 1.00 90.25 128 HIS A O 1
ATOM 1051 N N . LEU A 1 129 ? -1.716 -5.797 17.719 1.00 92.69 129 LEU A N 1
ATOM 1052 C CA . LEU A 1 129 ? -2.517 -6.038 16.530 1.00 92.69 129 LEU A CA 1
ATOM 1053 C C . LEU A 1 129 ? -2.126 -7.368 15.879 1.00 92.69 129 LEU A C 1
ATOM 1055 O O . LEU A 1 129 ? -0.959 -7.633 15.598 1.00 92.69 129 LEU A O 1
ATOM 1059 N N . ARG A 1 130 ? -3.135 -8.207 15.638 1.00 93.38 130 ARG A N 1
ATOM 1060 C CA . ARG A 1 130 ? -3.000 -9.525 15.004 1.00 93.38 130 ARG A CA 1
ATOM 1061 C C . ARG A 1 130 ? -3.737 -9.609 13.678 1.00 93.38 130 ARG A C 1
ATOM 1063 O O . ARG A 1 130 ? -3.329 -10.364 12.804 1.00 93.38 130 ARG A O 1
ATOM 1070 N N . ILE A 1 131 ? -4.828 -8.862 13.539 1.00 94.81 131 ILE A N 1
ATOM 1071 C CA . ILE A 1 131 ? -5.683 -8.862 12.356 1.00 94.81 131 ILE A CA 1
ATOM 1072 C C . ILE A 1 131 ? -5.882 -7.413 11.914 1.00 94.81 131 ILE A C 1
ATOM 1074 O O . ILE A 1 131 ? -6.561 -6.638 12.593 1.00 94.81 131 ILE A O 1
ATOM 1078 N N . LEU A 1 132 ? -5.309 -7.066 10.764 1.00 95.81 132 LEU A N 1
ATOM 1079 C CA . LEU A 1 132 ? -5.624 -5.850 10.029 1.00 95.81 132 LEU A CA 1
ATOM 1080 C C . LEU A 1 132 ? -6.510 -6.208 8.834 1.00 95.81 132 LEU A C 1
ATOM 1082 O O . LEU A 1 132 ? -6.151 -7.040 8.004 1.00 95.81 132 LEU A O 1
ATOM 1086 N N . VAL A 1 133 ? -7.640 -5.521 8.715 1.00 96.31 133 VAL A N 1
ATOM 1087 C CA . VAL A 1 133 ? -8.438 -5.469 7.492 1.00 96.31 133 VAL A CA 1
ATOM 1088 C C . VAL A 1 133 ? -8.580 -3.993 7.122 1.00 96.31 133 VAL A C 1
ATOM 1090 O O . VAL A 1 133 ? -9.215 -3.241 7.851 1.00 96.31 133 VAL A O 1
ATOM 1093 N N . MET A 1 134 ? -7.965 -3.554 6.029 1.00 94.62 134 MET A N 1
ATOM 1094 C CA . MET A 1 134 ? -8.010 -2.181 5.515 1.00 94.62 134 MET A CA 1
ATOM 1095 C C . MET A 1 134 ? -8.327 -2.200 4.019 1.00 94.62 134 MET A C 1
ATOM 1097 O O . MET A 1 134 ? -7.470 -1.969 3.169 1.00 94.62 134 MET A O 1
ATOM 1101 N N . GLN A 1 135 ? -9.577 -2.525 3.695 1.00 93.94 135 GLN A N 1
ATOM 1102 C CA . GLN A 1 135 ? -10.015 -2.674 2.309 1.00 93.94 135 GLN A CA 1
ATOM 1103 C C . GLN A 1 135 ? -10.244 -1.302 1.672 1.00 93.94 135 GLN A C 1
ATOM 1105 O O . GLN A 1 135 ? -10.945 -0.458 2.238 1.00 93.94 135 GLN A O 1
ATOM 1110 N N . TYR A 1 136 ? -9.682 -1.107 0.478 1.00 90.44 136 TYR A N 1
ATOM 1111 C CA . TYR A 1 136 ? -9.636 0.130 -0.319 1.00 90.44 136 TYR A CA 1
ATOM 1112 C C . TYR A 1 136 ? -8.857 1.312 0.294 1.00 90.44 136 TYR A C 1
ATOM 1114 O O . TYR A 1 136 ? -8.407 2.189 -0.451 1.00 90.44 136 TYR A O 1
ATOM 1122 N N . CYS A 1 137 ? -8.656 1.332 1.615 1.00 90.44 137 CYS A N 1
ATOM 1123 C CA . CYS A 1 137 ? -8.089 2.452 2.369 1.00 90.44 137 CYS A CA 1
ATOM 1124 C C . CYS A 1 137 ? -6.635 2.269 2.850 1.00 90.44 137 CYS A C 1
ATOM 1126 O O . CYS A 1 137 ? -6.107 3.174 3.499 1.00 90.44 137 CYS A O 1
ATOM 1128 N N . ALA A 1 138 ? -5.965 1.149 2.559 1.00 91.94 138 ALA A N 1
ATOM 1129 C CA . ALA A 1 138 ? -4.559 0.957 2.928 1.00 91.94 138 ALA A CA 1
ATOM 1130 C C . ALA A 1 138 ? -3.583 1.742 2.029 1.00 91.94 138 ALA A C 1
ATOM 1132 O O . ALA A 1 138 ? -3.916 2.169 0.920 1.00 91.94 138 ALA A O 1
ATOM 1133 N N . HIS A 1 139 ? -2.357 1.921 2.521 1.00 91.44 139 HIS A N 1
ATOM 1134 C CA . HIS A 1 139 ? -1.268 2.602 1.823 1.00 91.44 139 HIS A CA 1
ATOM 1135 C C . HIS A 1 139 ? 0.084 2.079 2.331 1.00 91.44 139 HIS A C 1
ATOM 1137 O O . HIS A 1 139 ? 0.206 1.797 3.521 1.00 91.44 139 HIS A O 1
ATOM 1143 N N . ASP A 1 140 ? 1.103 2.022 1.471 1.00 90.25 140 ASP A N 1
ATOM 1144 C CA . ASP A 1 140 ? 2.498 1.681 1.806 1.00 90.25 140 ASP A CA 1
ATOM 1145 C C . ASP A 1 140 ? 3.016 2.249 3.147 1.00 90.25 140 ASP A C 1
ATOM 1147 O O . ASP A 1 140 ? 3.597 1.511 3.940 1.00 90.25 140 ASP A O 1
ATOM 1151 N N . LEU A 1 141 ? 2.752 3.527 3.459 1.00 88.75 141 LEU A N 1
ATOM 1152 C CA . LEU A 1 141 ? 3.193 4.159 4.718 1.00 88.75 141 LEU A CA 1
ATOM 1153 C C . LEU A 1 141 ? 2.498 3.615 5.979 1.00 88.75 141 LEU A C 1
ATOM 1155 O O . LEU A 1 141 ? 3.038 3.731 7.078 1.00 88.75 141 LEU A O 1
ATOM 1159 N N . LEU A 1 142 ? 1.312 3.020 5.846 1.00 91.12 142 LEU A N 1
ATOM 1160 C CA . LEU A 1 142 ? 0.656 2.300 6.940 1.00 91.12 142 LEU A CA 1
ATOM 1161 C C . LEU A 1 142 ? 1.259 0.902 7.101 1.00 91.12 142 LEU A C 1
ATOM 1163 O O . LEU A 1 142 ? 1.419 0.430 8.222 1.00 91.12 142 LEU A O 1
ATOM 1167 N N . LEU A 1 143 ? 1.627 0.263 5.986 1.00 90.62 143 LEU A N 1
ATOM 1168 C CA . LEU A 1 143 ? 2.231 -1.067 5.969 1.00 90.62 143 LEU A CA 1
ATOM 1169 C C . LEU A 1 143 ? 3.640 -1.079 6.573 1.00 90.62 143 LEU A C 1
ATOM 1171 O O . LEU A 1 143 ? 3.937 -1.952 7.383 1.00 90.62 143 LEU A O 1
ATOM 1175 N N . ALA A 1 144 ? 4.469 -0.081 6.262 1.00 87.19 144 ALA A N 1
ATOM 1176 C CA . ALA A 1 144 ? 5.791 0.066 6.871 1.00 87.19 144 ALA A CA 1
ATOM 1177 C C . ALA A 1 144 ? 5.715 0.216 8.402 1.00 87.19 144 ALA A C 1
ATOM 1179 O O . ALA A 1 144 ? 6.364 -0.528 9.134 1.00 87.19 144 ALA A O 1
ATOM 1180 N N . VAL A 1 145 ? 4.841 1.101 8.895 1.00 88.38 145 VAL A N 1
ATOM 1181 C CA . VAL A 1 145 ? 4.645 1.318 10.341 1.00 88.38 145 VAL A CA 1
ATOM 1182 C C . VAL A 1 145 ? 4.089 0.074 11.044 1.00 88.38 145 VAL A C 1
ATOM 1184 O O . VAL A 1 145 ? 4.459 -0.215 12.181 1.00 88.38 145 VAL A O 1
A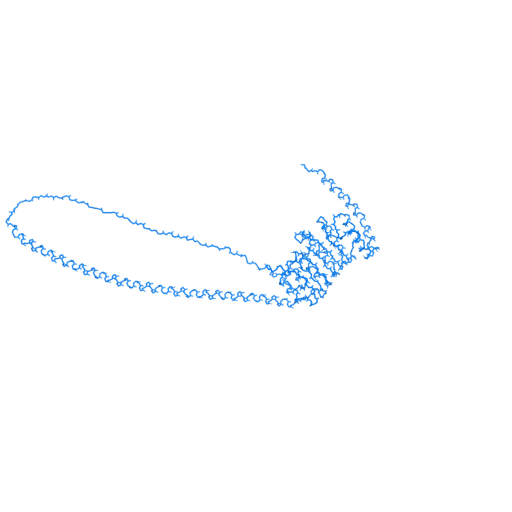TOM 1187 N N . LEU A 1 146 ? 3.225 -0.698 10.377 1.00 88.12 146 LEU A N 1
ATOM 1188 C CA . LEU A 1 146 ? 2.738 -1.980 10.895 1.00 88.12 146 LEU A CA 1
ATOM 1189 C C . LEU A 1 146 ? 3.855 -3.017 11.038 1.00 88.12 146 LEU A C 1
ATOM 1191 O O . LEU A 1 146 ? 3.877 -3.731 12.037 1.00 88.12 146 LEU A O 1
ATOM 1195 N N . ALA A 1 147 ? 4.778 -3.087 10.081 1.00 83.50 147 ALA A N 1
ATOM 1196 C CA . ALA A 1 147 ? 5.918 -3.998 10.139 1.00 83.50 147 ALA A CA 1
ATOM 1197 C C . ALA A 1 147 ? 6.852 -3.676 11.315 1.00 83.50 147 ALA A C 1
ATOM 1199 O O . ALA A 1 147 ? 7.248 -4.568 12.064 1.00 83.50 147 ALA A O 1
ATOM 1200 N N . GLU A 1 148 ? 7.138 -2.385 11.499 1.00 82.94 148 GLU A N 1
ATOM 1201 C CA . GLU A 1 148 ? 7.955 -1.854 12.591 1.00 82.94 148 GLU A CA 1
ATOM 1202 C C . GLU A 1 148 ? 7.298 -2.062 13.966 1.00 82.94 148 GLU A C 1
ATOM 1204 O O . GLU A 1 148 ? 7.985 -2.359 14.937 1.00 82.94 148 GLU A O 1
ATOM 1209 N N . SER A 1 149 ? 5.967 -1.936 14.058 1.00 84.19 149 SER A N 1
ATOM 1210 C CA . SER A 1 149 ? 5.269 -1.818 15.350 1.00 84.19 149 SER A CA 1
ATOM 1211 C C . SER A 1 149 ? 4.441 -3.039 15.773 1.00 84.19 149 SER A C 1
ATOM 1213 O O . SER A 1 149 ? 4.003 -3.095 16.920 1.00 84.19 149 SER A O 1
ATOM 1215 N N . SER A 1 150 ? 4.151 -3.993 14.878 1.00 84.75 150 SER A N 1
ATOM 1216 C CA . SER A 1 150 ? 3.197 -5.098 15.114 1.00 84.75 150 SER A CA 1
ATOM 1217 C C . SER A 1 150 ? 3.790 -6.484 14.814 1.00 84.75 150 SER A C 1
ATOM 1219 O O . SER A 1 150 ? 3.292 -7.220 13.964 1.00 84.75 150 SER A O 1
ATOM 1221 N N . HIS A 1 151 ? 4.810 -6.906 15.566 1.00 81.75 151 HIS A N 1
ATOM 1222 C CA . HIS A 1 151 ? 5.504 -8.203 15.393 1.00 81.75 151 HIS A CA 1
ATOM 1223 C C . HIS A 1 151 ? 4.631 -9.469 15.598 1.00 81.75 151 HIS A C 1
ATOM 1225 O O . HIS A 1 151 ? 5.116 -10.597 15.499 1.00 81.75 151 HIS A O 1
ATOM 1231 N N . HIS A 1 152 ? 3.347 -9.312 15.930 1.00 85.25 152 HIS A N 1
ATOM 1232 C CA . HIS A 1 152 ? 2.372 -10.395 16.115 1.00 85.25 152 HIS A CA 1
ATOM 1233 C C . HIS A 1 152 ? 1.243 -10.367 15.069 1.00 85.25 152 HIS A C 1
ATOM 1235 O O . HIS A 1 152 ? 0.174 -10.939 15.292 1.00 85.25 152 HIS A O 1
ATOM 1241 N N . LEU A 1 153 ? 1.462 -9.678 13.946 1.00 89.19 153 LEU A N 1
ATOM 1242 C CA . LEU A 1 153 ? 0.499 -9.520 12.862 1.00 89.19 153 LEU A CA 1
ATOM 1243 C C . LEU A 1 153 ? 0.343 -10.830 12.069 1.00 89.19 153 LEU A C 1
ATOM 1245 O O . LEU A 1 153 ? 1.261 -11.255 11.366 1.00 89.19 153 LEU A O 1
ATOM 1249 N N . GLN A 1 154 ? -0.834 -11.452 12.194 1.00 91.94 154 GLN A N 1
ATOM 1250 C CA . GLN A 1 154 ? -1.179 -12.772 11.652 1.00 91.94 154 GLN A CA 1
ATOM 1251 C C . GLN A 1 154 ? -1.991 -12.702 10.353 1.00 91.94 154 GLN A C 1
ATOM 1253 O O . GLN A 1 154 ? -1.865 -13.577 9.498 1.00 91.94 154 GLN A O 1
ATOM 1258 N N . VAL A 1 155 ? -2.841 -11.683 10.203 1.00 93.38 155 VAL A N 1
ATOM 1259 C CA . VAL A 1 155 ? -3.708 -11.492 9.032 1.00 93.38 155 VAL A CA 1
ATOM 1260 C C . VAL A 1 155 ? -3.637 -10.042 8.576 1.00 93.38 155 VAL A C 1
ATOM 1262 O O . VAL A 1 155 ? -3.866 -9.131 9.373 1.00 93.38 155 VAL A O 1
ATOM 1265 N N . VAL A 1 156 ? -3.374 -9.847 7.285 1.00 94.62 156 VAL A N 1
ATOM 1266 C CA . VAL A 1 156 ? -3.425 -8.550 6.604 1.00 94.62 156 VAL A CA 1
ATOM 1267 C C . VAL A 1 156 ? -4.291 -8.687 5.355 1.00 94.62 156 VAL A C 1
ATOM 1269 O O . VAL A 1 156 ? -3.893 -9.310 4.377 1.00 94.62 156 VAL A O 1
ATOM 1272 N N . ASP A 1 157 ? -5.481 -8.099 5.372 1.00 95.88 157 ASP A N 1
ATOM 1273 C CA . ASP A 1 157 ? -6.314 -7.919 4.180 1.00 95.88 157 ASP A CA 1
ATOM 1274 C C . ASP A 1 157 ? -6.326 -6.437 3.817 1.00 95.88 157 ASP A C 1
ATOM 1276 O O . ASP A 1 157 ? -6.818 -5.610 4.583 1.00 95.88 157 ASP A O 1
ATOM 1280 N N . VAL A 1 158 ? -5.773 -6.096 2.656 1.00 94.62 158 VAL A N 1
ATOM 1281 C CA . VAL A 1 158 ? -5.705 -4.715 2.162 1.00 94.62 158 VAL A CA 1
ATOM 1282 C C . VAL A 1 158 ? -6.361 -4.553 0.797 1.00 94.62 158 VAL A C 1
ATOM 1284 O O . VAL A 1 158 ? -6.126 -3.565 0.102 1.00 94.62 158 VAL A O 1
ATOM 1287 N N . ARG A 1 159 ? -7.211 -5.504 0.399 1.00 93.12 159 ARG A N 1
ATOM 1288 C CA . ARG A 1 159 ? -7.729 -5.602 -0.968 1.00 93.12 159 ARG A CA 1
ATOM 1289 C C . ARG A 1 159 ? -8.436 -4.334 -1.464 1.00 93.12 159 ARG A C 1
ATOM 1291 O O . ARG A 1 159 ? -9.129 -3.644 -0.717 1.00 93.12 159 ARG A O 1
ATOM 1298 N N . GLY A 1 160 ? -8.251 -4.027 -2.744 1.00 89.69 160 GLY A N 1
ATOM 1299 C CA . GLY A 1 160 ? -8.736 -2.829 -3.431 1.00 89.69 160 GLY A CA 1
ATOM 1300 C C . GLY A 1 160 ? -7.943 -1.553 -3.125 1.00 89.69 160 GLY A C 1
ATOM 1301 O O . GLY A 1 160 ? -8.271 -0.488 -3.657 1.00 89.69 160 GLY A O 1
ATOM 1302 N N . SER A 1 161 ? -6.923 -1.620 -2.263 1.00 91.31 161 SER A N 1
ATOM 1303 C CA . SER A 1 161 ? -6.147 -0.452 -1.843 1.00 91.31 161 SER A CA 1
ATOM 1304 C C . SER A 1 161 ? -5.067 -0.108 -2.859 1.00 91.31 161 SER A C 1
ATOM 1306 O O . SER A 1 161 ? -3.926 -0.544 -2.764 1.00 91.31 161 SER A O 1
ATOM 1308 N N . ARG A 1 162 ? -5.408 0.761 -3.811 1.00 88.31 162 ARG A N 1
ATOM 1309 C CA . ARG A 1 162 ? -4.470 1.263 -4.832 1.00 88.31 162 ARG A CA 1
ATOM 1310 C C . ARG A 1 162 ? -3.266 2.054 -4.294 1.00 88.31 162 ARG A C 1
ATOM 1312 O O . ARG A 1 162 ? -2.358 2.347 -5.052 1.00 88.31 162 ARG A O 1
ATOM 1319 N N . GLY A 1 163 ? -3.253 2.412 -3.008 1.00 87.44 163 GLY A N 1
ATOM 1320 C CA . GLY A 1 163 ? -2.076 2.985 -2.337 1.00 87.44 163 GLY A CA 1
ATOM 1321 C C . GLY A 1 163 ? -1.063 1.941 -1.851 1.00 87.44 163 GLY A C 1
ATOM 1322 O O . GLY A 1 163 ? -0.093 2.315 -1.195 1.00 87.44 163 GLY A O 1
ATOM 1323 N N . VAL A 1 164 ? -1.328 0.653 -2.097 1.00 91.19 164 VAL A N 1
ATOM 1324 C CA . VAL A 1 164 ? -0.453 -0.472 -1.763 1.00 91.19 164 VAL A CA 1
ATOM 1325 C C . VAL A 1 164 ? 0.262 -0.943 -3.026 1.00 91.19 164 VAL A C 1
ATOM 1327 O O . VAL A 1 164 ? -0.382 -1.452 -3.947 1.00 91.19 164 VAL A O 1
ATOM 1330 N N . THR A 1 165 ? 1.581 -0.777 -3.041 1.00 90.75 165 THR A N 1
ATOM 1331 C CA . THR A 1 165 ? 2.503 -1.160 -4.118 1.00 90.75 165 THR A CA 1
ATOM 1332 C C . THR A 1 165 ? 3.467 -2.254 -3.650 1.00 90.75 165 THR A C 1
ATOM 1334 O O . THR A 1 165 ? 3.453 -2.649 -2.481 1.00 90.75 165 THR A O 1
ATOM 1337 N N . ASP A 1 166 ? 4.354 -2.721 -4.536 1.00 87.31 166 ASP A N 1
ATOM 1338 C CA . ASP A 1 166 ? 5.465 -3.612 -4.164 1.00 87.31 166 ASP A CA 1
ATOM 1339 C C . ASP A 1 166 ? 6.231 -3.092 -2.934 1.00 87.31 166 ASP A C 1
ATOM 1341 O O . ASP A 1 166 ? 6.477 -3.858 -2.007 1.00 87.31 166 ASP A O 1
ATOM 1345 N N . GLY A 1 167 ? 6.525 -1.787 -2.861 1.00 84.94 167 GLY A N 1
ATOM 1346 C CA . GLY A 1 167 ? 7.322 -1.199 -1.779 1.00 84.94 167 GLY A CA 1
ATOM 1347 C C . GLY A 1 167 ? 6.672 -1.281 -0.392 1.00 84.94 167 GLY A C 1
ATOM 1348 O O . GLY A 1 167 ? 7.353 -1.567 0.597 1.00 84.94 167 GLY A O 1
ATOM 1349 N N . GLY A 1 168 ? 5.353 -1.094 -0.289 1.00 85.62 168 GLY A N 1
ATOM 1350 C CA . GLY A 1 168 ? 4.647 -1.232 0.988 1.00 85.62 168 GLY A CA 1
ATOM 1351 C C . GLY A 1 168 ? 4.511 -2.675 1.446 1.00 85.62 168 GLY A C 1
ATOM 1352 O O . GLY A 1 168 ? 4.656 -2.964 2.632 1.00 85.62 168 GLY A O 1
ATOM 1353 N N . VAL A 1 169 ? 4.269 -3.601 0.516 1.00 87.19 169 VAL A N 1
ATOM 1354 C CA . VAL A 1 169 ? 4.136 -5.024 0.860 1.00 87.19 169 VAL A CA 1
ATOM 1355 C C . VAL A 1 169 ? 5.503 -5.662 1.130 1.00 87.19 169 VAL A C 1
ATOM 1357 O O . VAL A 1 169 ? 5.615 -6.516 2.004 1.00 87.19 169 VAL A O 1
ATOM 1360 N N . TRP A 1 170 ? 6.567 -5.183 0.484 1.00 85.69 170 TRP A N 1
ATOM 1361 C CA . TRP A 1 170 ? 7.947 -5.444 0.896 1.00 85.69 170 TRP A CA 1
ATOM 1362 C C . TRP A 1 170 ? 8.230 -4.936 2.310 1.00 85.69 170 TRP A C 1
ATOM 1364 O O . TRP A 1 170 ? 8.839 -5.652 3.102 1.00 85.69 170 TRP A O 1
ATOM 1374 N N . SER A 1 171 ? 7.741 -3.746 2.667 1.00 82.62 171 SER A N 1
ATOM 1375 C CA . SER A 1 171 ? 7.940 -3.203 4.015 1.00 82.62 171 SER A CA 1
ATOM 1376 C C . SER A 1 171 ? 7.321 -4.094 5.106 1.00 82.62 171 SER A C 1
ATOM 1378 O O . SER A 1 171 ? 7.896 -4.192 6.182 1.00 82.62 171 SER A O 1
ATOM 1380 N N . LEU A 1 172 ? 6.227 -4.824 4.825 1.00 77.88 172 LEU A N 1
ATOM 1381 C CA . LEU A 1 172 ? 5.631 -5.808 5.755 1.00 77.88 172 LEU A CA 1
ATOM 1382 C C . LEU A 1 172 ? 6.533 -6.999 6.100 1.00 77.88 172 LEU A C 1
ATOM 1384 O O . LEU A 1 172 ? 6.237 -7.703 7.067 1.00 77.88 172 LEU A O 1
ATOM 1388 N N . VAL A 1 173 ? 7.564 -7.280 5.300 1.00 74.25 173 VAL A N 1
ATOM 1389 C CA . VAL A 1 173 ? 8.346 -8.523 5.403 1.00 74.25 173 VAL A CA 1
ATOM 1390 C C . VAL A 1 173 ? 9.846 -8.292 5.548 1.00 74.25 173 VAL A C 1
ATOM 1392 O O . VAL A 1 173 ? 10.507 -9.143 6.133 1.00 74.25 173 VAL A O 1
ATOM 1395 N N . MET A 1 174 ? 10.369 -7.154 5.080 1.00 68.31 174 MET A N 1
ATOM 1396 C CA . MET A 1 174 ? 11.790 -6.800 5.132 1.00 68.31 174 MET A CA 1
ATOM 1397 C C . MET A 1 174 ? 12.118 -5.916 6.344 1.00 68.31 174 MET A C 1
ATOM 1399 O O . MET A 1 174 ? 11.794 -4.725 6.340 1.00 68.31 174 MET A O 1
ATOM 1403 N N . VAL A 1 175 ? 12.828 -6.450 7.347 1.00 54.03 175 VAL A N 1
ATOM 1404 C CA . VAL A 1 175 ? 13.461 -5.595 8.368 1.00 54.03 175 VAL A CA 1
ATOM 1405 C C . VAL A 1 175 ? 14.561 -4.792 7.674 1.00 54.03 175 VAL A C 1
ATOM 1407 O O . VAL A 1 175 ? 15.457 -5.361 7.052 1.00 54.03 175 VAL A O 1
ATOM 1410 N N . SER A 1 176 ? 14.479 -3.463 7.728 1.00 45.62 176 SER A N 1
ATOM 1411 C CA . SER A 1 176 ? 15.382 -2.609 6.954 1.00 45.62 176 SER A CA 1
ATOM 1412 C C . SER A 1 176 ? 16.764 -2.478 7.589 1.00 45.62 176 SER A C 1
ATOM 1414 O O . SER A 1 176 ? 16.925 -1.860 8.638 1.00 45.62 176 SER A O 1
ATOM 1416 N N . SER A 1 177 ? 17.774 -2.935 6.855 1.00 37.50 177 SER A N 1
ATOM 1417 C CA . SER A 1 177 ? 19.086 -2.290 6.811 1.00 37.50 177 SER A CA 1
ATOM 1418 C C . SER A 1 177 ? 19.235 -1.628 5.435 1.00 37.50 177 SER A C 1
ATOM 1420 O O . SER A 1 177 ? 19.179 -2.299 4.411 1.00 37.50 177 SER A O 1
ATOM 1422 N N . ASP A 1 178 ? 19.339 -0.298 5.416 1.00 42.72 178 ASP A N 1
ATOM 1423 C CA . ASP A 1 178 ? 19.834 0.570 4.327 1.00 42.72 178 ASP A CA 1
ATOM 1424 C C . ASP A 1 178 ? 19.158 0.592 2.929 1.00 42.72 178 ASP A C 1
ATOM 1426 O O . ASP A 1 178 ? 19.400 1.532 2.165 1.00 42.72 178 ASP A O 1
ATOM 1430 N N . ILE A 1 179 ? 18.258 -0.336 2.579 1.00 45.47 179 ILE A N 1
ATOM 1431 C CA . ILE A 1 179 ? 17.691 -0.466 1.211 1.00 45.47 179 ILE A CA 1
ATOM 1432 C C . ILE A 1 179 ? 17.007 0.821 0.678 1.00 45.47 179 ILE A C 1
ATOM 1434 O O . ILE A 1 179 ? 17.071 1.111 -0.523 1.00 45.47 179 ILE A O 1
ATOM 1438 N N . PHE A 1 180 ? 16.371 1.619 1.545 1.00 39.81 180 PHE A N 1
ATOM 1439 C CA . PHE A 1 180 ? 15.453 2.702 1.144 1.00 39.81 180 PHE A CA 1
ATOM 1440 C C . PHE A 1 180 ? 16.087 3.915 0.428 1.00 39.81 180 PHE A C 1
ATOM 1442 O O . PHE A 1 180 ? 15.359 4.716 -0.159 1.00 39.81 180 PHE A O 1
ATOM 1449 N N . ASN A 1 181 ? 17.417 4.066 0.426 1.00 36.28 181 ASN A N 1
ATOM 1450 C CA . ASN A 1 181 ? 18.084 5.246 -0.152 1.00 36.28 181 ASN A CA 1
ATOM 1451 C C . ASN A 1 181 ? 18.433 5.136 -1.653 1.00 36.28 181 ASN A C 1
ATOM 1453 O O . ASN A 1 181 ? 18.762 6.144 -2.277 1.00 36.28 181 ASN A O 1
ATOM 1457 N N . SER A 1 182 ? 18.357 3.947 -2.262 1.00 37.16 182 SER A N 1
ATOM 1458 C CA . SER A 1 182 ? 18.908 3.699 -3.611 1.00 37.16 182 SER A CA 1
ATOM 1459 C C . SER A 1 182 ? 18.013 4.139 -4.785 1.00 37.16 182 SER A C 1
ATOM 1461 O O . SER A 1 182 ? 18.514 4.554 -5.832 1.00 37.16 182 SER A O 1
ATOM 1463 N N . GLN A 1 183 ? 16.683 4.090 -4.647 1.00 40.91 183 GLN A N 1
ATOM 1464 C CA . GLN A 1 183 ? 15.766 4.169 -5.801 1.00 40.91 183 GLN A CA 1
ATOM 1465 C C . GLN A 1 183 ? 15.551 5.575 -6.399 1.00 40.91 183 GLN A C 1
ATOM 1467 O O . GLN A 1 183 ? 14.835 5.723 -7.389 1.00 40.91 183 GLN A O 1
ATOM 1472 N N . LYS A 1 184 ? 16.193 6.625 -5.869 1.00 35.00 184 LYS A N 1
ATOM 1473 C CA . LYS A 1 184 ? 16.015 8.006 -6.363 1.00 35.00 184 LYS A CA 1
ATOM 1474 C C . LYS A 1 184 ? 16.862 8.360 -7.601 1.00 35.00 184 LYS A C 1
ATOM 1476 O O . LYS A 1 184 ? 16.740 9.470 -8.112 1.00 35.00 184 LYS A O 1
ATOM 1481 N N . ALA A 1 185 ? 17.706 7.441 -8.081 1.00 35.50 185 ALA A N 1
ATOM 1482 C CA . ALA A 1 185 ? 18.687 7.690 -9.147 1.00 35.50 185 ALA A CA 1
ATOM 1483 C C . ALA A 1 185 ? 18.308 7.145 -10.546 1.00 35.50 185 ALA A C 1
ATOM 1485 O O . ALA A 1 185 ? 18.983 7.459 -11.524 1.00 35.50 185 ALA A O 1
ATOM 1486 N N . ALA A 1 186 ? 17.249 6.336 -10.674 1.00 35.38 186 ALA A N 1
ATOM 1487 C CA . ALA A 1 186 ? 17.024 5.475 -11.843 1.00 35.38 186 ALA A CA 1
ATOM 1488 C C . ALA A 1 186 ? 15.911 5.944 -12.813 1.00 35.38 186 ALA A C 1
ATOM 1490 O O . ALA A 1 186 ? 15.027 5.168 -13.164 1.00 35.38 186 ALA A O 1
ATOM 1491 N N . TYR A 1 187 ? 15.961 7.197 -13.287 1.00 29.45 187 TYR A N 1
ATOM 1492 C CA . TYR A 1 187 ? 15.100 7.678 -14.387 1.00 29.45 187 TYR A CA 1
ATOM 1493 C C . TYR A 1 187 ? 15.864 8.580 -15.378 1.00 29.45 187 TYR A C 1
ATOM 1495 O O . TYR A 1 187 ? 16.003 9.782 -15.132 1.00 29.45 187 TYR A O 1
ATOM 1503 N N . PRO A 1 188 ? 16.332 8.055 -16.529 1.00 36.53 188 PRO A N 1
ATOM 1504 C CA . PRO A 1 188 ? 16.883 8.887 -17.593 1.00 36.53 188 PRO A CA 1
ATOM 1505 C C . PRO A 1 188 ? 15.759 9.644 -18.317 1.00 36.53 188 PRO A C 1
ATOM 1507 O O . PRO A 1 188 ? 14.864 9.042 -18.912 1.00 36.53 188 PRO A O 1
ATOM 1510 N N . LYS A 1 189 ? 15.809 10.982 -18.307 1.00 34.97 189 LYS A N 1
ATOM 1511 C CA . LYS A 1 189 ? 14.939 11.803 -19.165 1.00 34.97 189 LYS A CA 1
ATOM 1512 C C . LYS A 1 189 ? 15.310 11.567 -20.630 1.00 34.97 189 LYS A C 1
ATOM 1514 O O . LYS A 1 189 ? 16.473 11.712 -20.999 1.00 34.97 189 LYS A O 1
ATOM 1519 N N . GLN A 1 190 ? 14.326 11.230 -21.462 1.00 33.28 190 GLN A N 1
ATOM 1520 C CA . GLN A 1 190 ? 14.549 11.021 -22.892 1.00 33.28 190 GLN A CA 1
ATOM 1521 C C . GLN A 1 190 ? 14.970 12.324 -23.583 1.00 33.28 190 GLN A C 1
ATOM 1523 O O . GLN A 1 190 ? 14.345 13.371 -23.408 1.00 33.28 190 GLN A O 1
ATOM 1528 N N . ILE A 1 191 ? 16.024 12.240 -24.395 1.00 32.28 191 ILE A N 1
ATOM 1529 C CA . ILE A 1 191 ? 16.466 13.323 -25.274 1.00 32.28 191 ILE A CA 1
ATOM 1530 C C . ILE A 1 191 ? 15.556 13.316 -26.504 1.00 32.28 191 ILE A C 1
ATOM 1532 O O . ILE A 1 191 ? 15.584 12.371 -27.291 1.00 32.28 191 ILE A O 1
ATOM 1536 N N . ASN A 1 192 ? 14.755 14.367 -26.676 1.00 31.05 192 ASN A N 1
ATOM 1537 C CA . ASN A 1 192 ? 13.960 14.548 -27.885 1.00 31.05 192 ASN A CA 1
ATOM 1538 C C . ASN A 1 192 ? 14.850 15.118 -28.998 1.00 31.05 192 ASN A C 1
ATOM 1540 O O . ASN A 1 192 ? 15.349 16.236 -28.878 1.00 31.05 192 ASN A O 1
ATOM 1544 N N . ASN A 1 193 ? 15.066 14.345 -30.060 1.00 33.62 193 ASN A N 1
ATOM 1545 C CA . ASN A 1 193 ? 15.864 14.744 -31.214 1.00 33.62 193 ASN A CA 1
ATOM 1546 C C . ASN A 1 193 ? 15.275 14.077 -32.464 1.00 33.62 193 ASN A C 1
ATOM 1548 O O . ASN A 1 193 ? 15.160 12.851 -32.500 1.00 33.62 193 ASN A O 1
ATOM 1552 N N . ASN A 1 194 ? 14.864 14.855 -33.467 1.00 31.41 194 ASN A N 1
ATOM 1553 C CA . ASN A 1 194 ? 14.255 14.317 -34.686 1.00 31.41 194 ASN A CA 1
ATOM 1554 C C . ASN A 1 194 ? 14.623 15.150 -35.927 1.00 31.41 194 ASN A C 1
ATOM 1556 O O . ASN A 1 194 ? 15.127 16.264 -35.809 1.00 31.41 194 ASN A O 1
ATOM 1560 N N . ASN A 1 195 ? 14.478 14.553 -37.110 1.00 34.31 195 ASN A N 1
ATOM 1561 C CA . ASN A 1 195 ? 15.492 14.683 -38.158 1.00 34.31 195 ASN A CA 1
ATOM 1562 C C . ASN A 1 195 ? 15.062 15.430 -39.440 1.00 34.31 195 ASN A C 1
ATOM 1564 O O . ASN A 1 195 ? 13.884 15.623 -39.720 1.00 34.31 195 ASN A O 1
ATOM 1568 N N . ASN A 1 196 ? 16.085 15.772 -40.229 1.00 34.03 196 ASN A N 1
ATOM 1569 C CA . ASN A 1 196 ? 16.109 16.276 -41.612 1.00 34.03 196 ASN A CA 1
ATOM 1570 C C . ASN A 1 196 ? 14.941 15.922 -42.558 1.00 34.03 196 ASN A C 1
ATOM 1572 O O . ASN A 1 196 ? 14.498 14.775 -42.594 1.00 34.03 196 ASN A O 1
ATOM 1576 N N . ASN A 1 197 ? 14.687 16.817 -43.530 1.00 32.91 197 ASN A N 1
ATOM 1577 C CA . ASN A 1 197 ? 14.873 16.538 -44.976 1.00 32.91 197 ASN A CA 1
ATOM 1578 C C . ASN A 1 197 ? 14.834 17.856 -45.812 1.00 32.91 197 ASN A C 1
ATOM 1580 O O . ASN A 1 197 ? 14.092 18.761 -45.455 1.00 32.91 197 ASN A O 1
ATOM 1584 N N . ASN A 1 198 ? 15.779 18.128 -46.737 1.00 31.88 198 ASN A N 1
ATOM 1585 C CA . ASN A 1 198 ? 15.886 17.690 -48.159 1.00 31.88 198 ASN A CA 1
ATOM 1586 C C . ASN A 1 198 ? 14.831 18.335 -49.102 1.00 31.88 198 ASN A C 1
ATOM 1588 O O . ASN A 1 198 ? 13.681 18.447 -48.706 1.00 31.88 198 ASN A O 1
ATOM 1592 N N . ASN A 1 199 ? 15.101 18.705 -50.370 1.00 32.16 199 ASN A N 1
ATOM 1593 C CA . ASN A 1 199 ? 16.334 18.730 -51.197 1.00 32.16 199 ASN A CA 1
ATOM 1594 C C . ASN A 1 199 ? 16.093 19.563 -52.500 1.00 32.16 199 ASN A C 1
ATOM 1596 O O . ASN A 1 199 ? 14.954 19.940 -52.755 1.00 32.16 199 ASN A O 1
ATOM 1600 N N . ASN A 1 200 ? 17.103 19.650 -53.388 1.00 29.78 200 ASN A N 1
ATOM 1601 C CA . ASN A 1 200 ? 17.015 19.840 -54.859 1.00 29.78 200 ASN A CA 1
ATOM 1602 C C . ASN A 1 200 ? 16.602 21.225 -55.444 1.00 29.78 200 ASN A C 1
ATOM 1604 O O . ASN A 1 200 ? 15.893 21.982 -54.800 1.00 29.78 200 ASN A O 1
ATOM 1608 N N . ASN A 1 201 ? 16.921 21.579 -56.710 1.00 29.92 201 ASN A N 1
ATOM 1609 C CA . ASN A 1 201 ? 18.130 21.328 -57.538 1.00 29.92 201 ASN A CA 1
ATOM 1610 C C . ASN A 1 201 ? 18.148 22.197 -58.836 1.00 29.92 201 ASN A C 1
ATOM 1612 O O . ASN A 1 201 ? 17.098 22.549 -59.353 1.00 29.92 201 ASN A O 1
ATOM 1616 N N . ASN A 1 202 ? 19.343 22.395 -59.408 1.00 30.61 202 ASN A N 1
ATOM 1617 C CA . ASN A 1 202 ? 19.693 22.532 -60.841 1.00 30.61 202 ASN A CA 1
ATOM 1618 C C . ASN A 1 202 ? 19.017 23.542 -61.829 1.00 30.61 202 ASN A C 1
ATOM 1620 O O . ASN A 1 202 ? 18.004 23.236 -62.444 1.00 30.61 202 ASN A O 1
ATOM 1624 N N . ASN A 1 203 ? 19.799 24.577 -62.196 1.00 29.89 203 ASN A N 1
ATOM 1625 C CA . ASN A 1 203 ? 20.606 24.678 -63.448 1.00 29.89 203 ASN A CA 1
ATOM 1626 C C . ASN A 1 203 ? 20.034 25.182 -64.815 1.00 29.89 203 ASN A C 1
ATOM 1628 O O . ASN A 1 203 ? 18.968 24.770 -65.256 1.00 29.89 203 ASN A O 1
ATOM 1632 N N . ASN A 1 204 ? 20.914 25.890 -65.561 1.00 28.92 204 ASN A N 1
ATOM 1633 C CA . ASN A 1 204 ? 20.911 26.218 -67.015 1.00 28.92 204 ASN A CA 1
ATOM 1634 C C . ASN A 1 204 ? 19.832 27.204 -67.569 1.00 28.92 204 ASN A C 1
ATOM 1636 O O . ASN A 1 204 ? 18.790 27.387 -66.958 1.00 28.92 204 ASN A O 1
ATOM 1640 N N . ASN A 1 205 ? 20.019 27.900 -68.714 1.00 30.41 205 ASN A N 1
ATOM 1641 C CA . ASN A 1 205 ? 21.077 27.825 -69.752 1.00 30.41 205 ASN A CA 1
ATOM 1642 C C . ASN A 1 205 ? 21.373 29.181 -70.468 1.00 30.41 205 ASN A C 1
ATOM 1644 O O . ASN A 1 205 ? 20.618 30.136 -70.323 1.00 30.41 205 ASN A O 1
ATOM 1648 N N . ASN A 1 206 ? 22.430 29.231 -71.297 1.00 37.16 206 ASN A N 1
ATOM 1649 C CA . ASN A 1 206 ? 22.770 30.344 -72.220 1.00 37.16 206 ASN A CA 1
ATOM 1650 C C . ASN A 1 206 ? 21.783 30.495 -73.403 1.00 37.16 206 ASN A C 1
ATOM 1652 O O . ASN A 1 206 ? 21.192 29.484 -73.781 1.00 37.16 206 ASN A O 1
ATOM 1656 N N . ASN A 1 207 ? 21.799 31.643 -74.122 1.00 30.31 207 ASN A N 1
ATOM 1657 C CA . ASN A 1 207 ? 22.067 31.618 -75.582 1.00 30.31 207 ASN A CA 1
ATOM 1658 C C . ASN A 1 207 ? 22.454 32.962 -76.277 1.00 30.31 207 ASN A C 1
ATOM 1660 O O . ASN A 1 207 ? 21.917 34.001 -75.920 1.00 30.31 207 ASN A O 1
ATOM 1664 N N . GLU A 1 208 ? 23.285 32.858 -77.339 1.00 29.48 208 GLU A N 1
ATOM 1665 C CA . GLU A 1 208 ? 23.354 33.679 -78.592 1.00 29.48 208 GLU A CA 1
ATOM 1666 C C . GLU A 1 208 ? 23.544 35.237 -78.558 1.00 29.48 208 GLU A C 1
ATOM 1668 O O . GLU A 1 208 ? 23.472 35.853 -77.506 1.00 29.48 208 GLU A O 1
ATOM 1673 N N . ASN A 1 209 ? 23.895 35.970 -79.644 1.00 28.17 209 ASN A N 1
ATOM 1674 C CA . ASN A 1 209 ? 24.053 35.645 -81.085 1.00 28.17 209 ASN A CA 1
ATOM 1675 C C . ASN A 1 209 ? 25.184 36.448 -81.821 1.00 28.17 209 ASN A C 1
ATOM 1677 O O . ASN A 1 209 ? 25.946 37.184 -81.201 1.00 28.17 209 ASN A O 1
ATOM 1681 N N . LYS A 1 210 ? 25.295 36.302 -83.158 1.00 30.81 210 LYS A N 1
ATOM 1682 C CA . LYS A 1 210 ? 26.255 36.952 -84.097 1.00 30.81 210 LYS A CA 1
ATOM 1683 C C . LYS A 1 210 ? 25.626 38.123 -84.888 1.00 30.81 210 LYS A C 1
ATOM 1685 O O . LYS A 1 210 ? 24.424 38.066 -85.118 1.00 30.81 210 LYS A O 1
ATOM 1690 N N . MET A 1 211 ? 26.438 39.011 -85.502 1.00 28.73 211 MET A N 1
ATOM 1691 C CA . MET A 1 211 ? 26.451 39.245 -86.979 1.00 28.73 211 MET A CA 1
ATOM 1692 C C . MET A 1 211 ? 27.554 40.217 -87.490 1.00 28.73 211 MET A C 1
ATOM 1694 O O . MET A 1 211 ? 28.394 40.655 -86.712 1.00 28.73 211 MET A O 1
ATOM 1698 N N . TRP A 1 212 ? 27.590 40.457 -88.816 1.00 40.16 212 TRP A N 1
ATOM 1699 C CA . TRP A 1 212 ? 28.594 41.199 -89.616 1.00 40.16 212 TRP A CA 1
ATOM 1700 C C . TRP A 1 212 ? 27.948 42.313 -90.473 1.00 40.16 212 TRP A C 1
ATOM 1702 O O . TRP A 1 212 ? 26.764 42.209 -90.777 1.00 40.16 212 TRP A O 1
ATOM 1712 N N . ILE A 1 213 ? 28.747 43.277 -90.969 1.00 30.38 213 ILE A N 1
ATOM 1713 C CA . ILE A 1 213 ? 28.482 44.174 -92.130 1.00 30.38 213 ILE A CA 1
ATOM 1714 C C . ILE A 1 213 ? 29.848 44.749 -92.602 1.00 30.38 213 ILE A C 1
ATOM 1716 O O . ILE A 1 213 ? 30.679 45.059 -91.753 1.00 30.38 213 ILE A O 1
ATOM 1720 N N . LYS A 1 214 ? 30.280 44.517 -93.859 1.00 27.97 214 LYS A N 1
ATOM 1721 C CA . LYS A 1 214 ? 30.193 45.376 -95.078 1.00 27.97 214 LYS A CA 1
ATOM 1722 C C . LYS A 1 214 ? 30.982 46.711 -94.983 1.00 27.97 214 LYS A C 1
ATOM 1724 O O . LYS A 1 214 ? 30.807 47.409 -93.997 1.00 27.97 214 LYS A O 1
ATOM 1729 N N . ALA A 1 215 ? 31.963 47.027 -95.850 1.00 28.66 215 ALA A N 1
ATOM 1730 C CA . ALA A 1 215 ? 31.962 47.206 -97.333 1.00 28.66 215 ALA A CA 1
ATOM 1731 C C . ALA A 1 215 ? 31.507 48.640 -97.740 1.00 28.66 215 ALA A C 1
ATOM 1733 O O . ALA A 1 215 ? 31.017 49.359 -96.875 1.00 28.66 215 ALA A O 1
ATOM 1734 N N . GLU A 1 216 ? 31.705 49.180 -98.954 1.00 28.94 216 GLU A N 1
ATOM 1735 C CA . GLU A 1 216 ? 32.231 48.661 -100.243 1.00 28.94 216 GLU A CA 1
ATOM 1736 C C . GLU A 1 216 ? 33.711 49.156 -100.496 1.00 28.94 216 GLU A C 1
ATOM 1738 O O . GLU A 1 216 ? 34.467 48.982 -99.543 1.00 28.94 216 GLU A O 1
ATOM 1743 N N . GLY A 1 217 ? 34.335 49.659 -101.595 1.00 30.17 217 GLY A N 1
ATOM 1744 C CA . GLY A 1 217 ? 34.030 50.151 -102.971 1.00 30.17 217 GLY A CA 1
ATOM 1745 C C . GLY A 1 217 ? 35.302 50.190 -103.902 1.00 30.17 217 GLY A C 1
ATOM 1746 O O . GLY A 1 217 ? 36.179 49.348 -103.712 1.00 30.17 217 GLY A O 1
ATOM 1747 N N . GLU A 1 218 ? 35.424 51.096 -104.906 1.00 30.70 218 GLU A N 1
ATOM 1748 C CA . GLU A 1 218 ? 36.273 50.922 -106.138 1.00 30.70 218 GLU A CA 1
ATOM 1749 C C . GLU A 1 218 ? 37.039 52.179 -106.671 1.00 30.70 218 GLU A C 1
ATOM 1751 O O . GLU A 1 218 ? 36.752 53.288 -106.228 1.00 30.70 218 GLU A O 1
ATOM 1756 N N . ASN A 1 219 ? 37.984 52.008 -107.633 1.00 31.53 219 ASN A N 1
ATOM 1757 C CA . ASN A 1 219 ? 38.032 52.732 -108.939 1.00 31.53 219 ASN A CA 1
ATOM 1758 C C . ASN A 1 219 ? 39.150 52.251 -109.919 1.00 31.53 219 ASN A C 1
ATOM 1760 O O . ASN A 1 219 ? 40.260 51.960 -109.490 1.00 31.53 219 ASN A O 1
ATOM 1764 N N . GLU A 1 220 ? 38.799 52.210 -111.220 1.00 34.06 220 GLU A N 1
ATOM 1765 C CA . GLU A 1 220 ? 39.562 52.488 -112.479 1.00 34.06 220 GLU A CA 1
ATOM 1766 C C . GLU A 1 220 ? 41.014 51.949 -112.670 1.00 34.06 220 GLU A C 1
ATOM 1768 O O . GLU A 1 220 ? 41.887 52.135 -111.834 1.00 34.06 220 GLU A O 1
ATOM 1773 N N . LYS A 1 221 ? 41.319 51.135 -113.706 1.00 33.88 221 LYS A N 1
ATOM 1774 C CA . LYS A 1 221 ? 41.498 51.445 -115.160 1.00 33.88 221 LYS A CA 1
ATOM 1775 C C . LYS A 1 221 ? 42.691 52.395 -115.429 1.00 33.88 221 LYS A C 1
ATOM 1777 O O . LYS A 1 221 ? 42.878 53.343 -114.687 1.00 33.88 221 LYS A O 1
ATOM 1782 N N . GLU A 1 222 ? 43.543 52.214 -116.446 1.00 39.81 222 GLU A N 1
ATOM 1783 C CA . GLU A 1 222 ? 43.361 51.555 -117.754 1.00 39.81 222 GLU A CA 1
ATOM 178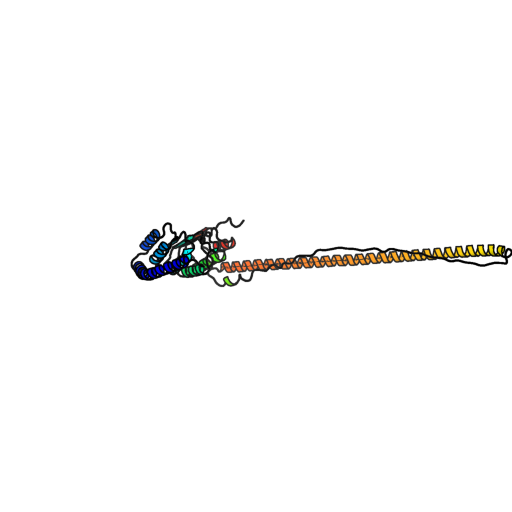4 C C . GLU A 1 222 ? 44.736 51.167 -118.372 1.00 39.81 222 GLU A C 1
ATOM 1786 O O . GLU A 1 222 ? 45.604 52.027 -118.445 1.00 39.81 222 GLU A O 1
ATOM 1791 N N . GLU A 1 223 ? 44.955 49.915 -118.814 1.00 43.28 223 GLU A N 1
ATOM 1792 C CA . GLU A 1 223 ? 45.980 49.531 -119.829 1.00 43.28 223 GLU A CA 1
ATOM 1793 C C . GLU A 1 223 ? 45.806 48.047 -120.240 1.00 43.28 223 GLU A C 1
ATOM 1795 O O . GLU A 1 223 ? 46.585 47.147 -119.914 1.00 43.28 223 GLU A O 1
ATOM 1800 N N . GLU A 1 224 ? 44.671 47.755 -120.877 1.00 51.72 224 GLU A N 1
ATOM 1801 C CA . GLU A 1 224 ? 44.152 46.391 -120.993 1.00 51.72 224 GLU A CA 1
ATOM 1802 C C . GLU A 1 224 ? 44.561 45.645 -122.291 1.00 51.72 224 GLU A C 1
ATOM 1804 O O . GLU A 1 224 ? 45.016 46.218 -123.274 1.00 51.72 224 GLU A O 1
ATOM 1809 N N . GLU A 1 225 ? 44.394 44.319 -122.266 1.00 51.28 225 GLU A N 1
ATOM 1810 C CA . GLU A 1 225 ? 44.567 43.309 -123.338 1.00 51.28 225 GLU A CA 1
ATOM 1811 C C . GLU A 1 225 ? 45.934 42.627 -123.574 1.00 51.28 225 GLU A C 1
ATOM 1813 O O . GLU A 1 225 ? 45.964 41.391 -123.576 1.00 51.28 225 GLU A O 1
ATOM 1818 N N . LYS A 1 226 ? 47.075 43.315 -123.754 1.00 48.97 226 LYS A N 1
ATOM 1819 C CA . LYS A 1 226 ? 48.336 42.590 -124.089 1.00 48.97 226 LYS A CA 1
ATOM 1820 C C . LYS A 1 226 ? 48.930 41.785 -122.924 1.00 48.97 226 LYS A C 1
ATOM 1822 O O . LYS A 1 226 ? 49.433 40.683 -123.142 1.00 48.97 226 LYS A O 1
ATOM 1827 N N . HIS A 1 227 ? 48.825 42.282 -121.693 1.00 52.25 227 HIS A N 1
ATOM 1828 C CA . HIS A 1 227 ? 49.388 41.629 -120.501 1.00 52.25 227 HIS A CA 1
ATOM 1829 C C . HIS A 1 227 ? 48.601 40.368 -120.070 1.00 52.25 227 HIS A C 1
ATOM 1831 O O . HIS A 1 227 ? 49.157 39.437 -119.478 1.00 52.25 227 HIS A O 1
ATOM 1837 N N . TRP A 1 228 ? 47.309 40.286 -120.416 1.00 52.81 228 TRP A N 1
ATOM 1838 C CA . TRP A 1 228 ? 46.385 39.270 -119.897 1.00 52.81 228 TRP A CA 1
ATOM 1839 C C . TRP A 1 228 ? 46.706 37.821 -120.286 1.00 52.81 228 TRP A C 1
ATOM 1841 O O . TRP A 1 228 ? 46.344 36.903 -119.548 1.00 52.81 228 TRP A O 1
ATOM 1851 N N . ARG A 1 229 ? 47.408 37.576 -121.402 1.00 56.41 229 ARG A N 1
ATOM 1852 C CA . ARG A 1 229 ? 47.756 36.203 -121.823 1.00 56.41 229 ARG A CA 1
ATOM 1853 C C . ARG A 1 229 ? 48.856 35.588 -120.953 1.00 56.41 229 ARG A C 1
ATOM 1855 O O . ARG A 1 229 ? 48.752 34.418 -120.586 1.00 56.41 229 ARG A O 1
ATOM 1862 N N . GLU A 1 230 ? 49.848 36.377 -120.546 1.00 58.00 230 GLU A N 1
ATOM 1863 C CA . GLU A 1 230 ? 50.884 35.937 -119.603 1.00 58.00 230 GLU A CA 1
ATOM 1864 C C . GLU A 1 230 ? 50.351 35.901 -118.166 1.00 58.00 230 GLU A C 1
ATOM 1866 O O . GLU A 1 230 ? 50.559 34.909 -117.461 1.00 58.00 230 GLU A O 1
ATOM 1871 N N . ILE A 1 231 ? 49.556 36.907 -117.768 1.00 59.94 231 ILE A N 1
ATOM 1872 C CA . ILE A 1 231 ? 48.811 36.895 -116.499 1.00 59.94 231 ILE A CA 1
ATOM 1873 C C . ILE A 1 231 ? 47.952 35.631 -116.375 1.00 59.94 231 ILE A C 1
ATOM 1875 O O . ILE A 1 231 ? 47.928 35.032 -115.307 1.00 59.94 231 ILE A O 1
ATOM 1879 N N . SER A 1 232 ? 47.269 35.180 -117.432 1.00 64.69 232 SER A N 1
ATOM 1880 C CA . SER A 1 232 ? 46.419 33.978 -117.388 1.00 64.69 232 SER A CA 1
ATOM 1881 C C . SER A 1 232 ? 47.208 32.707 -117.032 1.00 64.69 232 SER A C 1
ATOM 1883 O O . SER A 1 232 ? 46.815 31.949 -116.135 1.00 64.69 232 SER A O 1
ATOM 1885 N N . LEU A 1 233 ? 48.371 32.498 -117.658 1.00 64.69 233 LEU A N 1
ATOM 1886 C CA . LEU A 1 233 ? 49.246 31.360 -117.357 1.00 64.69 233 LEU A CA 1
ATOM 1887 C C . LEU A 1 233 ? 49.870 31.477 -115.957 1.00 64.69 233 LEU A C 1
ATOM 1889 O O . LEU A 1 233 ? 49.863 30.504 -115.195 1.00 64.69 233 LEU A O 1
ATOM 1893 N N . TYR A 1 234 ? 50.333 32.671 -115.576 1.00 66.62 234 TYR A N 1
ATOM 1894 C CA . TYR A 1 234 ? 50.898 32.935 -114.252 1.00 66.62 234 TYR A CA 1
ATOM 1895 C C . TYR A 1 234 ? 49.858 32.772 -113.132 1.00 66.62 234 TYR A C 1
ATOM 1897 O O . TYR A 1 234 ? 50.128 32.106 -112.132 1.00 66.62 234 TYR A O 1
ATOM 1905 N N . ASN A 1 235 ? 48.631 33.261 -113.327 1.00 65.38 235 ASN A N 1
ATOM 1906 C CA . ASN A 1 235 ? 47.505 33.068 -112.413 1.00 65.38 235 ASN A CA 1
ATOM 1907 C C . ASN A 1 235 ? 47.094 31.598 -112.317 1.00 65.38 235 ASN A C 1
ATOM 1909 O O . ASN A 1 235 ? 46.791 31.132 -111.222 1.00 65.38 235 ASN A O 1
ATOM 1913 N N . THR A 1 236 ? 47.135 30.839 -113.414 1.00 69.12 236 THR A N 1
ATOM 1914 C CA . THR A 1 236 ? 46.864 29.391 -113.395 1.00 69.12 236 THR A CA 1
ATOM 1915 C C . THR A 1 236 ? 47.934 28.630 -112.598 1.00 69.12 236 THR A C 1
ATOM 1917 O O . THR A 1 236 ? 47.613 27.736 -111.808 1.00 69.12 236 THR A O 1
ATOM 1920 N N . TRP A 1 237 ? 49.206 29.023 -112.721 1.00 73.38 237 TRP A N 1
ATOM 1921 C CA . TRP A 1 237 ? 50.305 28.483 -111.913 1.00 73.38 237 TRP A CA 1
ATOM 1922 C C . TRP A 1 237 ? 50.202 28.890 -110.434 1.00 73.38 237 TRP A C 1
ATOM 1924 O O . TRP A 1 237 ? 50.325 28.036 -109.554 1.00 73.38 237 TRP A O 1
ATOM 1934 N N . ILE A 1 238 ? 49.894 30.160 -110.141 1.00 70.88 238 ILE A N 1
ATOM 1935 C CA . ILE A 1 238 ? 49.628 30.658 -108.783 1.00 70.88 238 ILE A CA 1
ATOM 1936 C C . ILE A 1 238 ? 48.428 29.942 -108.163 1.00 70.88 238 ILE A C 1
ATOM 1938 O O . ILE A 1 238 ? 48.490 29.581 -106.989 1.00 70.88 238 ILE A O 1
ATOM 1942 N N . LYS A 1 239 ? 47.358 29.693 -108.925 1.00 70.38 239 LYS A N 1
ATOM 1943 C CA . LYS A 1 239 ? 46.172 28.963 -108.467 1.00 70.38 239 LYS A CA 1
ATOM 1944 C C . LYS A 1 239 ? 46.550 27.538 -108.062 1.00 70.38 239 LYS A C 1
ATOM 1946 O O . LYS A 1 239 ? 46.381 27.199 -106.893 1.00 70.38 239 LYS A O 1
ATOM 1951 N N . ARG A 1 240 ? 47.241 26.787 -108.931 1.00 69.75 240 ARG A N 1
ATOM 1952 C CA . ARG A 1 240 ? 47.793 25.459 -108.590 1.00 69.75 240 ARG A CA 1
ATOM 1953 C C . ARG A 1 240 ? 48.766 25.492 -107.405 1.00 69.75 240 ARG A C 1
ATOM 1955 O O . ARG A 1 240 ? 48.770 24.560 -106.603 1.00 69.75 240 ARG A O 1
ATOM 1962 N N . LYS A 1 241 ? 49.591 26.535 -107.245 1.00 72.19 241 LYS A N 1
ATOM 1963 C CA . LYS A 1 241 ? 50.479 26.707 -106.075 1.00 72.19 241 LYS A CA 1
ATOM 1964 C C . LYS A 1 241 ? 49.699 26.982 -104.785 1.00 72.19 241 LYS A C 1
ATOM 1966 O O . LYS A 1 241 ? 50.050 26.414 -103.752 1.00 72.19 241 LYS A O 1
ATOM 1971 N N . LYS A 1 242 ? 48.651 27.812 -104.831 1.00 67.94 242 LYS A N 1
ATOM 1972 C CA . LYS A 1 242 ? 47.755 28.113 -103.699 1.00 67.94 242 LYS A CA 1
ATOM 1973 C C . LYS A 1 242 ? 46.926 26.886 -103.306 1.00 67.94 242 LYS A C 1
ATOM 1975 O O . LYS A 1 242 ? 46.844 26.584 -102.121 1.00 67.94 242 LYS A O 1
ATOM 1980 N N . GLU A 1 243 ? 46.410 26.134 -104.275 1.00 68.12 243 GLU A N 1
ATOM 1981 C CA . GLU A 1 243 ? 45.689 24.870 -104.067 1.00 68.12 243 GLU A CA 1
ATOM 1982 C C . GLU A 1 243 ? 46.601 23.817 -103.414 1.00 68.12 243 GLU A C 1
ATOM 1984 O O . GLU A 1 243 ? 46.302 23.353 -102.315 1.00 68.12 243 GLU A O 1
ATOM 1989 N N . ASN A 1 244 ? 47.784 23.546 -103.983 1.00 71.06 244 ASN A N 1
ATOM 1990 C CA . ASN A 1 244 ? 48.775 22.634 -103.386 1.00 71.06 244 ASN A CA 1
ATOM 1991 C C . ASN A 1 244 ? 49.265 23.082 -101.993 1.00 71.06 244 ASN A C 1
ATOM 1993 O O . ASN A 1 244 ? 49.600 22.244 -101.152 1.00 71.06 244 ASN A O 1
ATOM 1997 N N . LYS A 1 245 ? 49.341 24.395 -101.728 1.00 69.38 245 LYS A N 1
ATOM 1998 C CA . LYS A 1 245 ? 49.649 24.919 -100.388 1.00 69.38 245 LYS A CA 1
ATOM 1999 C C . LYS A 1 245 ? 48.492 24.638 -99.424 1.00 69.38 245 LYS A C 1
ATOM 2001 O O . LYS A 1 245 ? 48.735 24.084 -98.355 1.00 69.38 245 LYS A O 1
ATOM 2006 N N . GLY A 1 246 ? 47.258 24.929 -99.834 1.00 68.19 246 GLY A N 1
ATOM 2007 C CA . GLY A 1 246 ? 46.047 24.666 -99.060 1.00 68.19 246 GLY A CA 1
ATOM 2008 C C . GLY A 1 246 ? 45.833 23.182 -98.754 1.00 68.19 246 GLY A C 1
ATOM 2009 O O . GLY A 1 246 ? 45.424 22.846 -97.649 1.00 68.19 246 GLY A O 1
ATOM 2010 N N . GLU A 1 247 ? 46.166 22.268 -99.668 1.00 72.12 247 GLU A N 1
ATOM 2011 C CA . GLU A 1 247 ? 46.136 20.824 -99.393 1.00 72.12 247 GLU A CA 1
ATOM 2012 C C . GLU A 1 247 ? 47.217 20.387 -98.399 1.00 72.12 247 GLU A C 1
ATOM 2014 O O . GLU A 1 247 ? 46.934 19.615 -97.480 1.00 72.12 247 GLU A O 1
ATOM 2019 N N . LYS A 1 248 ? 48.442 20.919 -98.511 1.00 71.25 248 LYS A N 1
ATOM 2020 C CA . LYS A 1 248 ? 49.508 20.661 -97.526 1.00 71.25 248 LYS A CA 1
ATOM 2021 C C . LYS A 1 248 ? 49.175 21.235 -96.147 1.00 71.25 248 LYS A C 1
ATOM 2023 O O . LYS A 1 248 ? 49.531 20.624 -95.140 1.00 71.25 248 LYS A O 1
ATOM 2028 N N . GLU A 1 249 ? 48.476 22.364 -96.083 1.00 73.62 249 GLU A N 1
ATOM 2029 C CA . GLU A 1 249 ? 47.985 22.953 -94.833 1.00 73.62 249 GLU A CA 1
ATOM 2030 C C . GLU A 1 249 ? 46.824 22.135 -94.249 1.00 73.62 249 GLU A C 1
ATOM 2032 O O . GLU A 1 249 ? 46.920 21.730 -93.091 1.00 73.62 249 GLU A O 1
ATOM 2037 N N . LYS A 1 250 ? 45.829 21.733 -95.056 1.00 72.12 250 LYS A N 1
ATOM 2038 C CA . LYS A 1 250 ? 44.760 20.795 -94.653 1.00 72.12 250 LYS A CA 1
ATOM 2039 C C . LYS A 1 250 ? 45.310 19.457 -94.143 1.00 72.12 250 LYS A C 1
ATOM 2041 O O . LYS A 1 250 ? 44.829 18.952 -93.132 1.00 72.12 250 LYS A O 1
ATOM 2046 N N . MET A 1 251 ? 46.337 18.883 -94.780 1.00 71.62 251 MET A N 1
ATOM 2047 C CA . MET A 1 251 ? 46.987 17.657 -94.289 1.00 71.62 251 MET A CA 1
ATOM 2048 C C . MET A 1 251 ? 47.742 17.871 -92.971 1.00 71.62 251 MET A C 1
ATOM 2050 O O . MET A 1 251 ? 47.654 17.024 -92.080 1.00 71.62 251 MET A O 1
ATOM 2054 N N . LYS A 1 252 ? 48.459 18.993 -92.810 1.00 73.81 252 LYS A N 1
ATOM 2055 C CA . LYS A 1 252 ? 49.114 19.339 -91.535 1.00 73.81 252 LYS A CA 1
ATOM 2056 C C . LYS A 1 252 ? 48.096 19.566 -90.416 1.00 73.81 252 LYS A C 1
ATOM 2058 O O . LYS A 1 252 ? 48.332 19.136 -89.291 1.00 73.81 252 LYS A O 1
ATOM 2063 N N . GLU A 1 253 ? 46.973 20.214 -90.710 1.00 75.31 253 GLU A N 1
ATOM 2064 C CA . GLU A 1 253 ? 45.899 20.440 -89.745 1.00 75.31 253 GLU A CA 1
ATOM 2065 C C . GLU A 1 253 ? 45.184 19.136 -89.372 1.00 75.31 253 GLU A C 1
ATOM 2067 O O . GLU A 1 253 ? 44.977 18.881 -88.186 1.00 75.31 253 GLU A O 1
ATOM 2072 N N . LYS A 1 254 ? 44.895 18.264 -90.349 1.00 77.38 254 LYS A N 1
ATOM 2073 C CA . LYS A 1 254 ? 44.333 16.928 -90.102 1.00 77.38 254 LYS A CA 1
ATOM 2074 C C . LYS A 1 254 ? 45.231 16.109 -89.168 1.00 77.38 254 LYS A C 1
ATOM 2076 O O . LYS A 1 254 ? 44.739 15.653 -88.139 1.00 77.38 254 LYS A O 1
ATOM 2081 N N . ARG A 1 255 ? 46.543 16.034 -89.437 1.00 74.12 255 ARG A N 1
ATOM 2082 C CA . ARG A 1 255 ? 47.507 15.355 -88.546 1.00 74.12 255 ARG A CA 1
ATOM 2083 C C . ARG A 1 255 ? 47.533 15.963 -87.141 1.00 74.12 255 ARG A C 1
ATOM 2085 O O . ARG A 1 255 ? 47.383 15.232 -86.170 1.00 74.12 255 ARG A O 1
ATOM 2092 N N . LYS A 1 256 ? 47.595 17.296 -87.013 1.00 75.38 256 LYS A N 1
ATOM 2093 C CA . LYS A 1 256 ? 47.513 17.978 -85.703 1.00 75.38 256 LYS A CA 1
ATOM 2094 C C . LYS A 1 256 ? 46.201 17.697 -84.958 1.00 75.38 256 LYS A C 1
ATOM 2096 O O . LYS A 1 256 ? 46.180 17.693 -83.729 1.00 75.38 256 LYS A O 1
ATOM 2101 N N . LYS A 1 257 ? 45.091 17.493 -85.673 1.00 72.06 257 LYS A N 1
ATOM 2102 C CA . LYS A 1 257 ? 43.784 17.141 -85.094 1.00 72.06 257 LYS A CA 1
ATOM 2103 C C . LYS A 1 257 ? 43.745 15.679 -84.638 1.00 72.06 257 LYS A C 1
ATOM 2105 O O . LYS A 1 257 ? 43.186 15.394 -83.583 1.00 72.06 257 LYS A O 1
ATOM 2110 N N . GLU A 1 258 ? 44.379 14.779 -85.383 1.00 73.50 258 GLU A N 1
ATOM 2111 C CA . GLU A 1 258 ? 44.556 13.365 -85.032 1.00 73.50 258 GLU A CA 1
ATOM 2112 C C . GLU A 1 258 ? 45.470 13.201 -83.802 1.00 73.50 258 GLU A C 1
ATOM 2114 O O . GLU A 1 258 ? 45.069 12.551 -82.838 1.00 73.50 258 GLU A O 1
ATOM 2119 N N . GLU A 1 259 ? 46.616 13.891 -83.760 1.00 68.75 259 GLU A N 1
ATOM 2120 C CA . GLU A 1 259 ? 47.515 13.967 -82.593 1.00 68.75 259 GLU A CA 1
ATOM 2121 C C . GLU A 1 259 ? 46.791 14.495 -81.342 1.00 68.75 259 GLU A C 1
ATOM 2123 O O . GLU A 1 259 ? 46.833 13.873 -80.279 1.00 68.75 259 GLU A O 1
ATOM 2128 N N . ARG A 1 260 ? 46.059 15.615 -81.463 1.00 70.31 260 ARG A N 1
ATOM 2129 C CA . ARG A 1 260 ? 45.255 16.169 -80.358 1.00 70.31 260 ARG A CA 1
ATOM 2130 C C . ARG A 1 260 ? 44.209 15.173 -79.858 1.00 70.31 260 ARG A C 1
ATOM 2132 O O . ARG A 1 260 ? 44.064 15.011 -78.649 1.00 70.31 260 ARG A O 1
ATOM 2139 N N . ASN A 1 261 ? 43.506 14.488 -80.759 1.00 69.62 261 ASN A N 1
ATOM 2140 C CA . ASN A 1 261 ? 42.505 13.487 -80.390 1.00 69.62 261 ASN A CA 1
ATOM 2141 C C . ASN A 1 261 ? 43.130 12.273 -79.681 1.00 69.62 261 ASN A C 1
ATOM 2143 O O . ASN A 1 261 ? 42.548 11.780 -78.714 1.00 69.62 2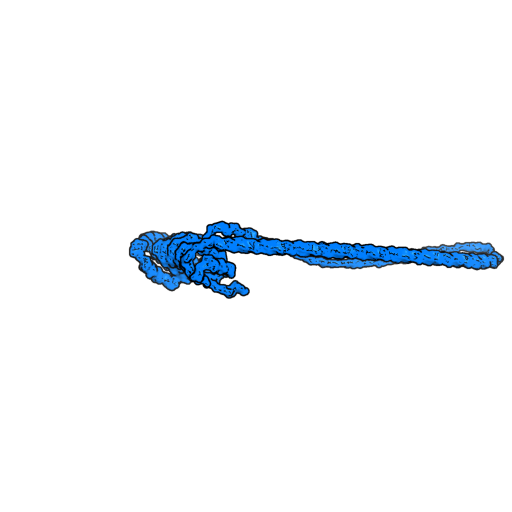61 ASN A O 1
ATOM 2147 N N . ALA A 1 262 ? 44.317 11.822 -80.102 1.00 67.06 262 ALA A N 1
ATOM 2148 C CA . ALA A 1 262 ? 45.049 10.754 -79.423 1.00 67.06 262 ALA A CA 1
ATOM 2149 C C . ALA A 1 262 ? 45.397 11.143 -77.973 1.00 67.06 262 ALA A C 1
ATOM 2151 O O . ALA A 1 262 ? 45.029 10.425 -77.043 1.00 67.06 262 ALA A O 1
ATOM 2152 N N . THR A 1 263 ? 45.994 12.323 -77.768 1.00 67.75 263 THR A N 1
ATOM 2153 C CA . THR A 1 263 ? 46.362 12.843 -76.435 1.00 67.75 263 THR A CA 1
ATOM 2154 C C . THR A 1 263 ? 45.144 13.111 -75.538 1.00 67.75 263 THR A C 1
ATOM 2156 O O . THR A 1 263 ? 45.191 12.902 -74.325 1.00 67.75 263 THR A O 1
ATOM 2159 N N . ILE A 1 264 ? 44.011 13.526 -76.114 1.00 70.50 264 ILE A N 1
ATOM 2160 C CA . ILE A 1 264 ? 42.736 13.660 -75.387 1.00 70.50 264 ILE A CA 1
ATOM 2161 C C . ILE A 1 264 ? 42.200 12.287 -74.947 1.00 70.50 264 ILE A C 1
ATOM 2163 O O . ILE A 1 264 ? 41.602 12.174 -73.877 1.00 70.50 264 ILE A O 1
ATOM 2167 N N . ASN A 1 265 ? 42.402 11.233 -75.737 1.00 69.81 265 ASN A N 1
ATOM 2168 C CA . ASN A 1 265 ? 41.913 9.895 -75.407 1.00 69.81 265 ASN A CA 1
ATOM 2169 C C . ASN A 1 265 ? 42.791 9.182 -74.364 1.00 69.81 265 ASN A C 1
ATOM 2171 O O . ASN A 1 265 ? 42.240 8.532 -73.473 1.00 69.81 265 ASN A O 1
ATOM 2175 N N . THR A 1 266 ? 44.118 9.349 -74.399 1.00 71.12 266 THR A N 1
ATOM 2176 C CA . THR A 1 266 ? 45.014 8.819 -73.350 1.00 71.12 266 THR A CA 1
ATOM 2177 C C . THR A 1 266 ? 44.753 9.489 -72.002 1.00 71.12 266 THR A C 1
ATOM 2179 O O . THR A 1 266 ? 44.470 8.801 -71.022 1.00 71.12 266 THR A O 1
ATOM 2182 N N . THR A 1 267 ? 44.707 10.825 -71.956 1.00 71.38 267 THR A N 1
ATOM 2183 C CA . THR A 1 267 ? 44.415 11.569 -70.715 1.00 71.38 267 THR A CA 1
ATOM 2184 C C . THR A 1 267 ? 43.022 11.266 -70.146 1.00 71.38 267 THR A C 1
ATOM 2186 O O . THR A 1 267 ? 42.866 11.167 -68.928 1.00 71.38 267 THR A O 1
ATOM 2189 N N . LYS A 1 268 ? 42.007 11.023 -70.993 1.00 75.75 268 LYS A N 1
ATOM 2190 C CA . LYS A 1 268 ? 40.690 10.522 -70.549 1.00 75.75 268 LYS A CA 1
ATOM 2191 C C . LYS A 1 268 ? 40.753 9.119 -69.932 1.00 75.75 268 LYS A C 1
ATOM 2193 O O . LYS A 1 268 ? 40.007 8.863 -68.987 1.00 75.75 268 LYS A O 1
ATOM 2198 N N . LYS A 1 269 ? 41.604 8.219 -70.442 1.00 78.69 269 LYS A N 1
ATOM 2199 C CA . LYS A 1 269 ? 41.785 6.862 -69.893 1.00 78.69 269 LYS A CA 1
ATOM 2200 C C . LYS A 1 269 ? 42.438 6.918 -68.513 1.00 78.69 269 LYS A C 1
ATOM 2202 O O . LYS A 1 269 ? 41.851 6.432 -67.552 1.00 78.69 269 LYS A O 1
ATOM 2207 N N . GLU A 1 270 ? 43.574 7.607 -68.397 1.00 77.31 270 GLU A N 1
ATOM 2208 C CA . GLU A 1 270 ? 44.270 7.791 -67.115 1.00 77.31 270 GLU A CA 1
ATOM 2209 C C . GLU A 1 270 ? 43.380 8.448 -66.056 1.00 77.31 270 GLU A C 1
ATOM 2211 O O . GLU A 1 270 ? 43.394 8.052 -64.891 1.00 77.31 270 GLU A O 1
ATOM 2216 N N . ARG A 1 271 ? 42.583 9.452 -66.447 1.00 80.31 271 ARG A N 1
ATOM 2217 C CA . ARG A 1 271 ? 41.652 10.114 -65.532 1.00 80.31 271 ARG A CA 1
ATOM 2218 C C . ARG A 1 271 ? 40.611 9.137 -64.980 1.00 80.31 271 ARG A C 1
ATOM 2220 O O . ARG A 1 271 ? 40.413 9.119 -63.768 1.00 80.31 271 ARG A O 1
ATOM 2227 N N . LYS A 1 272 ? 40.007 8.299 -65.831 1.00 81.50 272 LYS A N 1
ATOM 2228 C CA . LYS A 1 272 ? 39.057 7.261 -65.392 1.00 81.50 272 LYS A CA 1
ATOM 2229 C C . LYS A 1 272 ? 39.702 6.247 -64.447 1.00 81.50 272 LYS A C 1
ATOM 2231 O O . LYS A 1 272 ? 39.107 5.922 -63.428 1.00 81.50 272 LYS A O 1
ATOM 2236 N N . GLU A 1 273 ? 40.918 5.792 -64.741 1.00 81.88 273 GLU A N 1
ATOM 2237 C CA . GLU A 1 273 ? 41.647 4.840 -63.887 1.00 81.88 273 GLU A CA 1
ATOM 2238 C C . GLU A 1 273 ? 41.966 5.438 -62.503 1.00 81.88 273 GLU A C 1
ATOM 2240 O O . GLU A 1 273 ? 41.806 4.766 -61.481 1.00 81.88 273 GLU A O 1
ATOM 2245 N N . ARG A 1 274 ? 42.333 6.728 -62.437 1.00 81.00 274 ARG A N 1
ATOM 2246 C CA . ARG A 1 274 ? 42.531 7.451 -61.165 1.00 81.00 274 ARG A CA 1
ATOM 2247 C C . ARG A 1 274 ? 41.216 7.640 -60.397 1.00 81.00 274 ARG A C 1
ATOM 2249 O O . ARG A 1 274 ? 41.193 7.427 -59.186 1.00 81.00 274 ARG A O 1
ATOM 2256 N N . GLU A 1 275 ? 40.129 8.007 -61.079 1.00 83.19 275 GLU A N 1
ATOM 2257 C CA . GLU A 1 275 ? 38.794 8.166 -60.478 1.00 83.19 275 GLU A CA 1
ATOM 2258 C C . GLU A 1 275 ? 38.249 6.824 -59.943 1.00 83.19 275 GLU A C 1
ATOM 2260 O O . GLU A 1 275 ? 37.726 6.771 -58.827 1.00 83.19 275 GLU A O 1
ATOM 2265 N N . GLU A 1 276 ? 38.445 5.715 -60.666 1.00 86.62 276 GLU A N 1
ATOM 2266 C CA . GLU A 1 276 ? 38.061 4.370 -60.218 1.00 86.62 276 GLU A CA 1
ATOM 2267 C C . GLU A 1 276 ? 38.905 3.886 -59.027 1.00 86.62 276 GLU A C 1
ATOM 2269 O O . GLU A 1 276 ? 38.353 3.326 -58.074 1.00 86.62 276 GLU A O 1
ATOM 2274 N N . LYS A 1 277 ? 40.223 4.139 -59.025 1.00 86.38 277 LYS A N 1
ATOM 2275 C CA . LYS A 1 277 ? 41.090 3.794 -57.888 1.00 86.38 277 LYS A CA 1
ATOM 2276 C C . LYS A 1 277 ? 40.668 4.540 -56.618 1.00 86.38 277 LYS A C 1
ATOM 2278 O O . LYS A 1 277 ? 40.421 3.899 -55.597 1.00 86.38 277 LYS A O 1
ATOM 2283 N N . GLN A 1 278 ? 40.483 5.862 -56.698 1.00 84.19 278 GLN A N 1
ATOM 2284 C CA . GLN A 1 278 ? 39.996 6.658 -55.563 1.00 84.19 278 GLN A CA 1
ATOM 2285 C C . GLN A 1 278 ? 38.614 6.202 -55.081 1.00 84.19 278 GLN A C 1
ATOM 2287 O O . GLN A 1 278 ? 38.336 6.236 -53.882 1.00 84.19 278 GLN A O 1
ATOM 2292 N N . ARG A 1 279 ? 37.732 5.769 -55.991 1.00 88.81 279 ARG A N 1
ATOM 2293 C CA . ARG A 1 279 ? 36.429 5.211 -55.618 1.00 88.81 279 ARG A CA 1
ATOM 2294 C C . ARG A 1 279 ? 36.585 3.924 -54.798 1.00 88.81 279 ARG A C 1
ATOM 2296 O O . ARG A 1 279 ? 35.971 3.826 -53.739 1.00 88.81 279 ARG A O 1
ATOM 2303 N N . LYS A 1 280 ? 37.421 2.976 -55.238 1.00 87.12 280 LYS A N 1
ATOM 2304 C CA . LYS A 1 280 ? 37.668 1.712 -54.514 1.00 87.12 280 LYS A CA 1
ATOM 2305 C C . LYS A 1 280 ? 38.277 1.954 -53.128 1.00 87.12 280 LYS A C 1
ATOM 2307 O O . LYS A 1 280 ? 37.798 1.383 -52.153 1.00 87.12 280 LYS A O 1
ATOM 2312 N N . GLU A 1 281 ? 39.246 2.863 -53.018 1.00 87.81 281 GLU A N 1
ATOM 2313 C CA . GLU A 1 281 ? 39.851 3.265 -51.735 1.00 87.81 281 GLU A CA 1
ATOM 2314 C C . GLU A 1 281 ? 38.813 3.870 -50.764 1.00 87.81 281 GLU A C 1
ATOM 2316 O O . GLU A 1 281 ? 38.802 3.543 -49.573 1.00 87.81 281 GLU A O 1
ATOM 2321 N N . ARG A 1 282 ? 37.886 4.704 -51.262 1.00 88.50 282 ARG A N 1
ATOM 2322 C CA . ARG A 1 282 ? 36.780 5.266 -50.460 1.00 88.50 282 ARG A CA 1
ATOM 2323 C C . ARG A 1 282 ? 35.775 4.198 -50.021 1.00 88.50 282 ARG A C 1
ATOM 2325 O O . ARG A 1 282 ? 35.386 4.188 -48.854 1.00 88.50 282 ARG A O 1
ATOM 2332 N N . GLU A 1 283 ? 35.376 3.294 -50.918 1.00 87.25 283 GLU A N 1
ATOM 2333 C CA . GLU A 1 283 ? 34.470 2.181 -50.594 1.00 87.25 283 GLU A CA 1
ATOM 2334 C C . GLU A 1 283 ? 35.086 1.229 -49.550 1.00 87.25 283 GLU A C 1
ATOM 2336 O O . GLU A 1 283 ? 34.394 0.785 -48.631 1.00 87.25 283 GLU A O 1
ATOM 2341 N N . GLU A 1 284 ? 36.391 0.949 -49.626 1.00 89.62 284 GLU A N 1
ATOM 2342 C CA . GLU A 1 284 ? 37.087 0.133 -48.626 1.00 89.62 284 GLU A CA 1
ATOM 2343 C C . GLU A 1 284 ? 37.176 0.840 -47.264 1.00 89.62 284 GLU A C 1
ATOM 2345 O O . GLU A 1 284 ? 36.881 0.226 -46.233 1.00 89.62 284 GLU A O 1
ATOM 2350 N N . LYS A 1 285 ? 37.510 2.140 -47.239 1.00 88.81 285 LYS A N 1
ATOM 2351 C CA . LYS A 1 285 ? 37.548 2.929 -45.998 1.00 88.81 285 LYS A CA 1
ATOM 2352 C C . LYS A 1 285 ? 36.181 2.955 -45.303 1.00 88.81 285 LYS A C 1
ATOM 2354 O O . LYS A 1 285 ? 36.101 2.639 -44.118 1.00 88.81 285 LYS A O 1
ATOM 2359 N N . GLN A 1 286 ? 35.099 3.207 -46.044 1.00 87.31 286 GLN A N 1
ATOM 2360 C CA . GLN A 1 286 ? 33.732 3.160 -45.505 1.00 87.31 286 GLN A CA 1
ATOM 2361 C C . GLN A 1 286 ? 33.354 1.771 -44.961 1.00 87.31 286 GLN A C 1
ATOM 2363 O O . GLN A 1 286 ? 32.697 1.669 -43.923 1.00 87.31 286 GLN A O 1
ATOM 2368 N N . ARG A 1 287 ? 33.790 0.682 -45.614 1.00 88.56 287 ARG A N 1
ATOM 2369 C CA . ARG A 1 287 ? 33.580 -0.691 -45.114 1.00 88.56 287 ARG A CA 1
ATOM 2370 C C . ARG A 1 287 ? 34.327 -0.956 -43.802 1.00 88.56 287 ARG A C 1
ATOM 2372 O O . ARG A 1 287 ? 33.774 -1.641 -42.941 1.00 88.56 287 ARG A O 1
ATOM 2379 N N . LYS A 1 288 ? 35.539 -0.416 -43.626 1.00 88.62 288 LYS A N 1
ATOM 2380 C CA . LYS A 1 288 ? 36.304 -0.513 -42.367 1.00 88.62 288 LYS A CA 1
ATOM 2381 C C . LYS A 1 288 ? 35.630 0.284 -41.245 1.00 88.62 288 LYS A C 1
ATOM 2383 O O . LYS A 1 288 ? 35.307 -0.300 -40.214 1.00 88.62 288 LYS A O 1
ATOM 2388 N N . GLU A 1 289 ? 35.297 1.553 -41.485 1.00 88.81 289 GLU A N 1
ATOM 2389 C CA . GLU A 1 289 ? 34.594 2.410 -40.514 1.00 88.81 289 GLU A CA 1
ATOM 2390 C C . GLU A 1 289 ? 33.241 1.824 -40.074 1.00 88.81 289 GLU A C 1
ATOM 2392 O O . GLU A 1 289 ? 32.899 1.862 -38.891 1.00 88.81 289 GLU A O 1
ATOM 2397 N N . LYS A 1 290 ? 32.465 1.240 -41.002 1.00 89.56 290 LYS A N 1
ATOM 2398 C CA . LYS A 1 290 ? 31.181 0.604 -40.668 1.00 89.56 290 LYS A CA 1
ATOM 2399 C C . LYS A 1 290 ? 31.359 -0.637 -39.787 1.00 89.56 290 LYS A C 1
ATOM 2401 O O . LYS A 1 290 ? 30.584 -0.810 -38.850 1.00 89.56 290 LYS A O 1
ATOM 2406 N N . LYS A 1 291 ? 32.378 -1.468 -40.046 1.00 88.56 291 LYS A N 1
ATOM 2407 C CA . LYS A 1 291 ? 32.705 -2.625 -39.191 1.00 88.56 291 LYS A CA 1
ATOM 2408 C C . LYS A 1 291 ? 33.154 -2.197 -37.793 1.00 88.56 291 LYS A C 1
ATOM 2410 O O . LYS A 1 291 ? 32.732 -2.808 -36.818 1.00 88.56 291 LYS A O 1
ATOM 2415 N N . GLU A 1 292 ? 33.968 -1.148 -37.685 1.00 90.69 292 GLU A N 1
ATOM 2416 C CA . GLU A 1 292 ? 34.434 -0.641 -36.389 1.00 90.69 292 GLU A CA 1
ATOM 2417 C C . GLU A 1 292 ? 33.275 -0.095 -35.539 1.00 90.69 292 GLU A C 1
ATOM 2419 O O . GLU A 1 292 ? 33.152 -0.450 -34.368 1.00 90.69 292 GLU A O 1
ATOM 2424 N N . LYS A 1 293 ? 32.369 0.688 -36.143 1.00 88.56 293 LYS A N 1
ATOM 2425 C CA . LYS A 1 293 ? 31.154 1.181 -35.469 1.00 88.56 293 LYS A CA 1
ATOM 2426 C C . LYS A 1 293 ? 30.251 0.036 -35.000 1.00 88.56 293 LYS A C 1
ATOM 2428 O O . LYS A 1 293 ? 29.811 0.050 -33.857 1.00 88.56 293 LYS A O 1
ATOM 2433 N N . GLN A 1 294 ? 30.046 -0.990 -35.832 1.00 86.06 294 GLN A N 1
ATOM 2434 C CA . GLN A 1 294 ? 29.279 -2.183 -35.446 1.00 86.06 294 GLN A CA 1
ATOM 2435 C C . GLN A 1 294 ? 29.942 -3.010 -34.334 1.00 86.06 294 GLN A C 1
ATOM 2437 O O . GLN A 1 294 ? 29.232 -3.670 -33.579 1.00 86.06 294 GLN A O 1
ATOM 2442 N N . LYS A 1 295 ? 31.278 -2.993 -34.218 1.00 90.88 295 LYS A N 1
ATOM 2443 C CA . LYS A 1 295 ? 31.987 -3.639 -33.105 1.00 90.88 295 LYS A CA 1
ATOM 2444 C C . LYS A 1 295 ? 31.758 -2.872 -31.799 1.00 90.88 295 LYS A C 1
ATOM 2446 O O . LYS A 1 295 ? 31.295 -3.472 -30.839 1.00 90.88 295 LYS A O 1
ATOM 2451 N N . LYS A 1 296 ? 31.964 -1.550 -31.811 1.00 88.38 296 LYS A N 1
ATOM 2452 C CA . LYS A 1 296 ? 31.768 -0.677 -30.640 1.00 88.38 296 LYS A CA 1
ATOM 2453 C C . LYS A 1 296 ? 30.338 -0.731 -30.092 1.00 88.38 296 LYS A C 1
ATOM 2455 O O . LYS A 1 296 ? 30.171 -0.928 -28.898 1.00 88.38 296 LYS A O 1
ATOM 2460 N N . GLN A 1 297 ? 29.321 -0.690 -30.959 1.00 85.19 297 GLN A N 1
ATOM 2461 C CA . GLN A 1 297 ? 27.921 -0.826 -30.528 1.00 85.19 297 GLN A CA 1
ATOM 2462 C C . GLN A 1 297 ? 27.639 -2.161 -29.819 1.00 85.19 297 GLN A C 1
ATOM 2464 O O . GLN A 1 297 ? 26.921 -2.181 -28.828 1.00 85.19 297 GLN A O 1
ATOM 2469 N N . LYS A 1 298 ? 28.231 -3.272 -30.279 1.00 87.69 298 LYS A N 1
ATOM 2470 C CA . LYS A 1 298 ? 28.081 -4.574 -29.608 1.00 87.69 298 LYS A CA 1
ATOM 2471 C C . LYS A 1 298 ? 28.811 -4.645 -28.269 1.00 87.69 298 LYS A C 1
ATOM 2473 O O . LYS A 1 298 ? 28.329 -5.301 -27.356 1.00 87.69 298 LYS A O 1
ATOM 2478 N N . GLU A 1 299 ? 29.957 -3.981 -28.159 1.00 88.06 299 GLU A N 1
ATOM 2479 C CA . GLU A 1 299 ? 30.717 -3.892 -26.908 1.00 88.06 299 GLU A CA 1
ATOM 2480 C C . GLU A 1 299 ? 29.951 -3.052 -25.866 1.00 88.06 299 GLU A C 1
ATOM 2482 O O . GLU A 1 299 ? 29.832 -3.473 -24.717 1.00 88.06 299 GLU A O 1
ATOM 2487 N N . GLU A 1 300 ? 29.320 -1.949 -26.285 1.00 86.00 300 GLU A N 1
ATOM 2488 C CA . GLU A 1 300 ? 28.399 -1.143 -25.464 1.00 86.00 300 GLU A CA 1
ATOM 2489 C C . GLU A 1 300 ? 27.133 -1.932 -25.051 1.00 86.00 300 GLU A C 1
ATOM 2491 O O . GLU A 1 300 ? 26.742 -1.923 -23.879 1.00 86.00 300 GLU A O 1
ATOM 2496 N N . GLU A 1 301 ? 26.499 -2.662 -25.978 1.00 84.06 301 GLU A N 1
ATOM 2497 C CA . GLU A 1 301 ? 25.352 -3.539 -25.684 1.00 84.06 301 GLU A CA 1
ATOM 2498 C C . GLU A 1 301 ? 25.718 -4.630 -24.660 1.00 84.06 301 GLU A C 1
ATOM 2500 O O . GLU A 1 301 ? 24.994 -4.827 -23.683 1.00 84.06 301 GLU A O 1
ATOM 2505 N N . GLU A 1 302 ? 26.859 -5.307 -24.820 1.00 87.25 302 GLU A N 1
ATOM 2506 C CA . GLU A 1 302 ? 27.306 -6.353 -23.892 1.00 87.25 302 GLU A CA 1
ATOM 2507 C C . GLU A 1 302 ? 27.653 -5.788 -22.500 1.00 87.25 302 GLU A C 1
ATOM 2509 O O . GLU A 1 302 ? 27.321 -6.400 -21.481 1.00 87.25 302 GLU A O 1
ATOM 2514 N N . GLU A 1 303 ? 28.269 -4.603 -22.427 1.00 84.69 303 GLU A N 1
ATOM 2515 C CA . GLU A 1 303 ? 28.580 -3.935 -21.158 1.00 84.69 303 GLU A CA 1
ATOM 2516 C C . GLU A 1 303 ?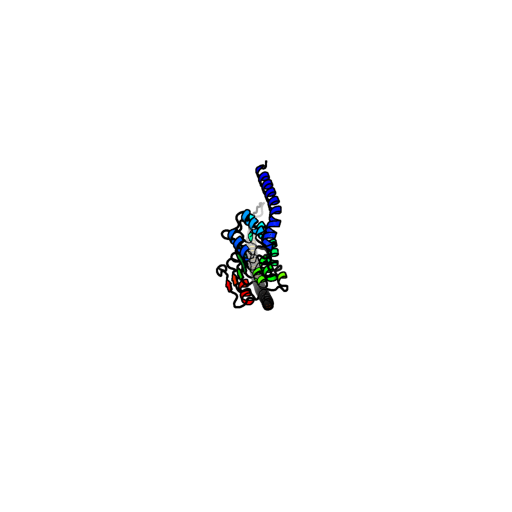 27.307 -3.508 -20.405 1.00 84.69 303 GLU A C 1
ATOM 2518 O O . GLU A 1 303 ? 27.192 -3.733 -19.196 1.00 84.69 303 GLU A O 1
ATOM 2523 N N . THR A 1 304 ? 26.312 -2.947 -21.105 1.00 78.94 304 THR A N 1
ATOM 2524 C CA . THR A 1 304 ? 25.024 -2.596 -20.478 1.00 78.94 304 THR A CA 1
ATOM 2525 C C . THR A 1 304 ? 24.247 -3.830 -20.018 1.00 78.94 304 THR A C 1
ATOM 2527 O O . THR A 1 304 ? 23.606 -3.783 -18.964 1.00 78.94 304 THR A O 1
ATOM 2530 N N . LEU A 1 305 ? 24.339 -4.952 -20.741 1.00 76.50 305 LEU A N 1
ATOM 2531 C CA . LEU A 1 305 ? 23.715 -6.212 -20.338 1.00 76.50 305 LEU A CA 1
ATOM 2532 C C . LEU A 1 305 ? 24.375 -6.794 -19.078 1.00 76.50 305 LEU A C 1
ATOM 2534 O O . LEU A 1 305 ? 23.667 -7.180 -18.148 1.00 76.50 305 LEU A O 1
ATOM 2538 N N . LYS A 1 306 ? 25.715 -6.793 -19.000 1.00 79.00 306 LYS A N 1
ATOM 2539 C CA . LYS A 1 306 ? 26.461 -7.216 -17.799 1.00 79.00 306 LYS A CA 1
ATOM 2540 C C . LYS A 1 306 ? 26.072 -6.389 -16.577 1.00 79.00 306 LYS A C 1
ATOM 2542 O O . LYS A 1 306 ? 25.702 -6.969 -15.561 1.00 79.00 306 LYS A O 1
ATOM 2547 N N . LYS A 1 307 ? 26.027 -5.059 -16.708 1.00 75.06 307 LYS A N 1
ATOM 2548 C CA . LYS A 1 307 ? 25.581 -4.153 -15.634 1.00 75.06 307 LYS A CA 1
ATOM 2549 C C . LYS A 1 307 ? 24.149 -4.448 -15.170 1.00 75.06 307 LYS A C 1
ATOM 2551 O O . LYS A 1 307 ? 23.881 -4.417 -13.975 1.00 75.06 307 LYS A O 1
ATOM 2556 N N . GLN A 1 308 ? 23.225 -4.795 -16.073 1.00 64.06 308 GLN A N 1
ATOM 2557 C CA . GLN A 1 308 ? 21.872 -5.215 -15.674 1.00 64.06 308 GLN A CA 1
ATOM 2558 C C . GLN A 1 308 ? 21.842 -6.557 -14.927 1.00 64.06 308 GLN A C 1
ATOM 2560 O O . GLN A 1 308 ? 21.030 -6.719 -14.015 1.00 64.06 308 GLN A O 1
ATOM 2565 N N . VAL A 1 309 ? 22.694 -7.519 -15.297 1.00 68.50 309 VAL A N 1
ATOM 2566 C CA . VAL A 1 309 ? 22.814 -8.803 -14.584 1.00 68.50 309 VAL A CA 1
ATOM 2567 C C . VAL A 1 309 ? 23.414 -8.591 -13.195 1.00 68.50 309 VAL A C 1
ATOM 2569 O O . VAL A 1 309 ? 22.852 -9.077 -12.221 1.00 68.50 309 VAL A O 1
ATOM 2572 N N . GLU A 1 310 ? 24.481 -7.802 -13.091 1.00 66.75 310 GLU A N 1
ATOM 2573 C CA . GLU A 1 310 ? 25.168 -7.463 -11.840 1.00 66.75 310 GLU A CA 1
ATOM 2574 C C . GLU A 1 310 ? 24.244 -6.722 -10.855 1.00 66.75 310 GLU A C 1
ATOM 2576 O O . GLU A 1 310 ? 24.128 -7.121 -9.697 1.00 66.75 310 GLU A O 1
ATOM 2581 N N . ILE A 1 311 ? 23.473 -5.732 -11.330 1.00 64.81 311 ILE A N 1
ATOM 2582 C CA . ILE A 1 311 ? 22.436 -5.050 -10.530 1.00 64.81 311 ILE A CA 1
ATOM 2583 C C . ILE A 1 311 ? 21.373 -6.042 -10.034 1.00 64.81 311 ILE A C 1
ATOM 2585 O O . ILE A 1 311 ? 20.978 -5.992 -8.869 1.00 64.81 311 ILE A O 1
ATOM 2589 N N . ARG A 1 312 ? 20.905 -6.962 -10.891 1.00 54.28 312 ARG A N 1
ATOM 2590 C CA . ARG A 1 312 ? 19.923 -7.987 -10.491 1.00 54.28 312 ARG A CA 1
ATOM 2591 C C . ARG A 1 312 ? 20.498 -8.971 -9.479 1.00 54.28 312 ARG A C 1
ATOM 2593 O O . ARG A 1 312 ? 19.771 -9.374 -8.578 1.00 54.28 312 ARG A O 1
ATOM 2600 N N . GLN A 1 313 ? 21.760 -9.362 -9.627 1.00 56.72 313 GLN A N 1
ATOM 2601 C CA . GLN A 1 313 ? 22.418 -10.295 -8.721 1.00 56.72 313 GLN A CA 1
ATOM 2602 C C . GLN A 1 313 ? 22.664 -9.653 -7.349 1.00 56.72 313 GLN A C 1
ATOM 2604 O O . GLN A 1 313 ? 22.245 -10.221 -6.348 1.00 56.72 313 GLN A O 1
ATOM 2609 N N . SER A 1 314 ? 23.196 -8.428 -7.299 1.00 59.06 314 SER A N 1
ATOM 2610 C CA . SER A 1 314 ? 23.349 -7.654 -6.056 1.00 59.06 314 SER A CA 1
ATOM 2611 C C . SER A 1 314 ? 22.008 -7.417 -5.339 1.00 59.06 314 SER A C 1
ATOM 2613 O O . SER A 1 314 ? 21.916 -7.538 -4.115 1.00 59.06 314 SER A O 1
ATOM 2615 N N . TYR A 1 315 ? 20.933 -7.159 -6.094 1.00 53.81 315 TYR A N 1
ATOM 2616 C CA . TYR A 1 315 ? 19.575 -7.065 -5.551 1.00 53.81 315 TYR A CA 1
ATOM 2617 C C . TYR A 1 315 ? 19.067 -8.408 -4.993 1.00 53.81 315 TYR A C 1
ATOM 2619 O O . TYR A 1 315 ? 18.459 -8.429 -3.925 1.00 53.81 315 TYR A O 1
ATOM 2627 N N . TRP A 1 316 ? 19.357 -9.537 -5.651 1.00 52.56 316 TRP A N 1
ATOM 2628 C CA . TRP A 1 316 ? 19.036 -10.872 -5.126 1.00 52.56 316 TRP A CA 1
ATOM 2629 C C . TRP A 1 316 ? 19.855 -11.242 -3.885 1.00 52.56 316 TRP A C 1
ATOM 2631 O O . TRP A 1 316 ? 19.299 -11.790 -2.940 1.00 52.56 316 TRP A O 1
ATOM 2641 N N . GLU A 1 317 ? 21.141 -10.909 -3.839 1.00 52.03 317 GLU A N 1
ATOM 2642 C CA . GLU A 1 317 ? 21.998 -11.140 -2.670 1.00 52.03 317 GLU A CA 1
ATOM 2643 C C . GLU A 1 317 ? 21.529 -10.294 -1.470 1.00 52.03 317 GLU A C 1
ATOM 2645 O O . GLU A 1 317 ? 21.443 -10.805 -0.354 1.00 52.03 317 GLU A O 1
ATOM 2650 N N . SER A 1 318 ? 21.060 -9.064 -1.720 1.00 53.41 318 SER A N 1
ATOM 2651 C CA . SER A 1 318 ? 20.371 -8.225 -0.722 1.00 53.41 318 SER A CA 1
ATOM 2652 C C . SER A 1 318 ? 19.027 -8.813 -0.255 1.00 53.41 318 SER A C 1
ATOM 2654 O O . SER A 1 318 ? 18.611 -8.582 0.881 1.00 53.41 318 SER A O 1
ATOM 2656 N N . ILE A 1 319 ? 18.344 -9.595 -1.105 1.00 49.56 319 ILE A N 1
ATOM 2657 C CA . ILE A 1 319 ? 17.116 -10.333 -0.757 1.00 49.56 319 ILE A CA 1
ATOM 2658 C C . ILE A 1 319 ? 17.418 -11.581 0.092 1.00 49.56 319 ILE A C 1
ATOM 2660 O O . ILE A 1 319 ? 16.609 -11.965 0.935 1.00 49.56 319 ILE A O 1
ATOM 2664 N N . VAL A 1 320 ? 18.586 -12.207 -0.072 1.00 45.00 320 VAL A N 1
ATOM 2665 C CA . VAL A 1 320 ? 18.991 -13.374 0.734 1.00 45.00 320 VAL A CA 1
ATOM 2666 C C . VAL A 1 320 ? 19.323 -12.985 2.183 1.00 45.00 320 VAL A C 1
ATOM 2668 O O . VAL A 1 320 ? 19.128 -13.794 3.086 1.00 45.00 320 VAL A O 1
ATOM 2671 N N . THR A 1 321 ? 19.744 -11.743 2.439 1.00 45.88 321 THR A N 1
ATOM 2672 C CA . THR A 1 321 ? 20.015 -11.223 3.796 1.00 45.88 321 THR A CA 1
ATOM 2673 C C . THR A 1 321 ? 18.775 -10.778 4.588 1.00 45.88 321 THR A C 1
ATOM 2675 O O . THR A 1 321 ? 18.909 -10.285 5.708 1.00 45.88 321 THR A O 1
ATOM 2678 N N . LEU A 1 322 ? 17.563 -10.915 4.041 1.00 50.88 322 LEU A N 1
ATOM 2679 C CA . LEU A 1 322 ? 16.349 -10.373 4.657 1.00 50.88 322 LEU A CA 1
ATOM 2680 C C . LEU A 1 322 ? 15.898 -11.168 5.884 1.00 50.88 322 LEU A C 1
ATOM 2682 O O . LEU A 1 322 ? 15.541 -12.342 5.795 1.00 50.88 322 LEU A O 1
ATOM 2686 N N . THR A 1 323 ? 15.819 -10.487 7.027 1.00 48.75 323 THR A N 1
ATOM 2687 C CA . THR A 1 323 ? 15.137 -11.004 8.219 1.00 48.75 323 THR A CA 1
ATOM 2688 C C . THR A 1 323 ? 13.658 -10.609 8.210 1.00 48.75 323 THR A C 1
ATOM 2690 O O . THR A 1 323 ? 13.281 -9.515 7.787 1.00 48.75 323 THR A O 1
ATOM 2693 N N . GLN A 1 324 ? 12.809 -11.541 8.647 1.00 55.34 324 GLN A N 1
ATOM 2694 C CA . GLN A 1 324 ? 11.356 -11.486 8.487 1.00 55.34 324 GLN A CA 1
ATOM 2695 C C . GLN A 1 324 ? 10.669 -10.643 9.582 1.00 55.34 324 GLN A C 1
ATOM 2697 O O . GLN A 1 324 ? 10.666 -11.040 10.746 1.00 55.34 324 GLN A O 1
ATOM 2702 N N . CYS A 1 325 ? 9.991 -9.545 9.214 1.00 53.16 325 CYS A N 1
ATOM 2703 C CA . CYS A 1 325 ? 9.305 -8.647 10.172 1.00 53.16 325 CYS A CA 1
ATOM 2704 C C . CYS A 1 325 ? 8.214 -9.312 11.040 1.00 53.16 325 CYS A C 1
ATOM 2706 O O . CYS A 1 325 ? 8.042 -8.948 12.202 1.00 53.16 325 CYS A O 1
ATOM 2708 N N . SER A 1 326 ? 7.449 -10.264 10.492 1.00 59.75 326 SER A N 1
ATOM 2709 C CA . SER A 1 326 ? 6.444 -11.034 11.244 1.00 59.75 326 SER A CA 1
ATOM 2710 C C . SER A 1 326 ? 6.516 -12.511 10.884 1.00 59.75 326 SER A C 1
ATOM 2712 O O . SER A 1 326 ? 5.885 -12.955 9.922 1.00 59.75 326 SER A O 1
ATOM 2714 N N . SER A 1 327 ? 7.218 -13.284 11.718 1.00 66.25 327 SER A N 1
ATOM 2715 C CA . SER A 1 327 ? 7.195 -14.759 11.749 1.00 66.25 327 SER A CA 1
ATOM 2716 C C . SER A 1 327 ? 5.792 -15.349 11.954 1.00 66.25 327 SER A C 1
ATOM 2718 O O . SER A 1 327 ? 5.582 -16.540 11.740 1.00 66.25 327 SER A O 1
ATOM 2720 N N . SER A 1 328 ? 4.821 -14.520 12.354 1.00 79.88 328 SER A N 1
ATOM 2721 C CA . SER A 1 328 ? 3.448 -14.921 12.666 1.00 79.88 328 SER A CA 1
ATOM 2722 C C . SER A 1 328 ? 2.431 -14.715 11.534 1.00 79.88 328 SER A C 1
ATOM 2724 O O . SER A 1 328 ? 1.273 -15.106 11.705 1.00 79.88 328 SER A O 1
ATOM 2726 N N . LEU A 1 329 ? 2.828 -14.128 10.393 1.00 86.12 329 LEU A N 1
ATOM 2727 C CA . LEU A 1 329 ? 1.915 -13.825 9.285 1.00 86.12 329 LEU A CA 1
ATOM 2728 C C . LEU A 1 329 ? 1.420 -15.106 8.589 1.00 86.12 329 LEU A C 1
ATOM 2730 O O . LEU A 1 329 ? 2.169 -15.792 7.897 1.00 86.12 329 LEU A O 1
ATOM 2734 N N . ALA A 1 330 ? 0.128 -15.396 8.734 1.00 88.56 330 ALA A N 1
ATOM 2735 C CA . ALA A 1 330 ? -0.537 -16.577 8.187 1.00 88.56 330 ALA A CA 1
ATOM 2736 C C . ALA A 1 330 ? -1.390 -16.277 6.939 1.00 88.56 330 ALA A C 1
ATOM 2738 O O . ALA A 1 330 ? -1.637 -17.181 6.143 1.00 88.56 330 ALA A O 1
ATOM 2739 N N . SER A 1 331 ? -1.844 -15.032 6.743 1.00 92.19 331 SER A N 1
ATOM 2740 C CA . SER A 1 331 ? -2.675 -14.651 5.590 1.00 92.19 331 SER A CA 1
ATOM 2741 C C . SER A 1 331 ? -2.428 -13.214 5.128 1.00 92.19 331 SER A C 1
ATOM 2743 O O . SER A 1 331 ? -2.412 -12.292 5.944 1.00 92.19 331 SER A O 1
ATOM 2745 N N . LEU A 1 332 ? -2.324 -13.027 3.811 1.00 93.38 332 LEU A N 1
ATOM 2746 C CA . LEU A 1 332 ? -2.093 -11.748 3.138 1.00 93.38 332 LEU A CA 1
ATOM 2747 C C . LEU A 1 332 ? -2.986 -11.632 1.882 1.00 93.38 332 LEU A C 1
ATOM 2749 O O . LEU A 1 332 ? -2.793 -12.379 0.925 1.00 93.38 332 LEU A O 1
ATOM 2753 N N . ASP A 1 333 ? -3.962 -10.717 1.867 1.00 94.44 333 ASP A N 1
ATOM 2754 C CA . ASP A 1 333 ? -4.843 -10.456 0.708 1.00 94.44 333 ASP A CA 1
ATOM 2755 C C . ASP A 1 333 ? -4.511 -9.107 0.049 1.00 94.44 333 ASP A C 1
ATOM 2757 O O . ASP A 1 333 ? -4.640 -8.041 0.656 1.00 94.44 333 ASP A O 1
ATOM 2761 N N . LEU A 1 334 ? -4.069 -9.189 -1.208 1.00 93.69 334 LEU A N 1
ATOM 2762 C CA . LEU A 1 334 ? -3.546 -8.110 -2.053 1.00 93.69 334 LEU A CA 1
ATOM 2763 C C . LEU A 1 334 ? -4.378 -7.914 -3.332 1.00 93.69 334 LEU A C 1
ATOM 2765 O O . LEU A 1 334 ? -3.936 -7.249 -4.271 1.00 93.69 334 LEU A O 1
ATOM 2769 N N . ARG A 1 335 ? -5.563 -8.531 -3.416 1.00 93.75 335 ARG A N 1
ATOM 2770 C CA . ARG A 1 335 ? -6.463 -8.411 -4.575 1.00 93.75 335 ARG A CA 1
ATOM 2771 C C . ARG A 1 335 ? -6.803 -6.947 -4.858 1.00 93.75 335 ARG A C 1
ATOM 2773 O O . ARG A 1 335 ? -7.153 -6.218 -3.941 1.00 93.75 335 ARG A O 1
ATOM 2780 N N . GLY A 1 336 ? -6.697 -6.491 -6.102 1.00 88.38 336 GLY A N 1
ATOM 2781 C CA . GLY A 1 336 ? -6.944 -5.098 -6.493 1.00 88.38 336 GLY A CA 1
ATOM 2782 C C . GLY A 1 336 ? -5.964 -4.046 -5.940 1.00 88.38 336 GLY A C 1
ATOM 2783 O O . GLY A 1 336 ? -6.295 -2.859 -5.980 1.00 88.38 336 GLY A O 1
ATOM 2784 N N . CYS A 1 337 ? -4.801 -4.447 -5.417 1.00 90.69 337 CYS A N 1
ATOM 2785 C CA . CYS A 1 337 ? -3.691 -3.545 -5.079 1.00 90.69 337 CYS A CA 1
ATOM 2786 C C . CYS A 1 337 ? -2.744 -3.357 -6.283 1.00 90.69 337 CYS A C 1
ATOM 2788 O O . CYS A 1 337 ? -2.726 -4.182 -7.196 1.00 90.69 337 CYS A O 1
ATOM 2790 N N . GLU A 1 338 ? -1.916 -2.309 -6.281 1.00 90.12 338 GLU A N 1
ATOM 2791 C CA . GLU A 1 338 ? -0.953 -2.004 -7.359 1.00 90.12 338 GLU A CA 1
ATOM 2792 C C . GLU A 1 338 ? 0.380 -2.780 -7.150 1.00 90.12 338 GLU A C 1
ATOM 2794 O O . GLU A 1 338 ? 1.479 -2.242 -7.276 1.00 90.12 338 GLU A O 1
ATOM 2799 N N . VAL A 1 339 ? 0.266 -4.073 -6.803 1.00 89.19 339 VAL A N 1
ATOM 2800 C CA . VAL A 1 339 ? 1.369 -5.023 -6.532 1.00 89.19 339 VAL A CA 1
ATOM 2801 C C . VAL A 1 339 ? 1.659 -5.861 -7.780 1.00 89.19 339 VAL A C 1
ATOM 2803 O O . VAL A 1 339 ? 0.750 -6.473 -8.350 1.00 89.19 339 VAL A O 1
ATOM 2806 N N . THR A 1 340 ? 2.925 -5.925 -8.187 1.00 88.38 340 THR A N 1
ATOM 2807 C CA . THR A 1 340 ? 3.393 -6.586 -9.409 1.00 88.38 340 THR A CA 1
ATOM 2808 C C . THR A 1 340 ? 3.793 -8.047 -9.179 1.00 88.38 340 THR A C 1
ATOM 2810 O O . THR A 1 340 ? 3.891 -8.550 -8.056 1.00 88.38 340 THR A O 1
ATOM 2813 N N . ARG A 1 341 ? 4.105 -8.751 -10.276 1.00 84.12 341 ARG A N 1
ATOM 2814 C CA . ARG A 1 341 ? 4.688 -10.100 -10.231 1.00 84.12 341 ARG A CA 1
ATOM 2815 C C . ARG A 1 341 ? 6.005 -10.159 -9.440 1.00 84.12 341 ARG A C 1
ATOM 2817 O O . ARG A 1 341 ? 6.264 -11.195 -8.832 1.00 84.12 341 ARG A O 1
ATOM 2824 N N . LEU A 1 342 ? 6.803 -9.086 -9.424 1.00 81.06 342 LEU A N 1
ATOM 2825 C CA . LEU A 1 342 ? 8.060 -9.034 -8.671 1.00 81.06 342 LEU A CA 1
ATOM 2826 C C . LEU A 1 342 ? 7.788 -8.968 -7.162 1.00 81.06 342 LEU A C 1
ATOM 2828 O O . LEU A 1 342 ? 8.345 -9.772 -6.415 1.00 81.06 342 LEU A O 1
ATOM 2832 N N . GLY A 1 343 ? 6.863 -8.102 -6.728 1.00 83.50 343 GLY A N 1
ATOM 2833 C CA . GLY A 1 343 ? 6.375 -8.051 -5.348 1.00 83.50 343 GLY A CA 1
ATOM 2834 C C . GLY A 1 343 ? 5.957 -9.425 -4.823 1.00 83.50 343 GLY A C 1
ATOM 2835 O O . GLY A 1 343 ? 6.452 -9.887 -3.794 1.00 83.50 343 GLY A O 1
ATOM 2836 N N . LEU A 1 344 ? 5.125 -10.136 -5.591 1.00 86.19 344 LEU A N 1
ATOM 2837 C CA . LEU A 1 344 ? 4.668 -11.491 -5.258 1.00 86.19 344 LEU A CA 1
ATOM 2838 C C . LEU A 1 344 ? 5.788 -12.541 -5.213 1.00 86.19 344 LEU A C 1
ATOM 2840 O O . LEU A 1 344 ? 5.685 -13.496 -4.442 1.00 86.19 344 LEU A O 1
ATOM 2844 N N . GLN A 1 345 ? 6.837 -12.405 -6.030 1.00 82.88 345 GLN A N 1
ATOM 2845 C CA . GLN A 1 345 ? 7.977 -13.326 -6.011 1.00 82.88 345 GLN A CA 1
ATOM 2846 C C . GLN A 1 345 ? 8.834 -13.141 -4.756 1.00 82.88 345 GLN A C 1
ATOM 2848 O O . GLN A 1 345 ? 9.155 -14.137 -4.113 1.00 82.88 345 GLN A O 1
ATOM 2853 N N . VAL A 1 346 ? 9.127 -11.896 -4.362 1.00 81.50 346 VAL A N 1
ATOM 2854 C CA . VAL A 1 346 ? 9.837 -11.599 -3.103 1.00 81.50 346 VAL A CA 1
ATOM 2855 C C . VAL A 1 346 ? 9.036 -12.112 -1.903 1.00 81.50 346 VAL A C 1
ATOM 2857 O O . VAL A 1 346 ? 9.583 -12.794 -1.041 1.00 81.50 346 VAL A O 1
ATOM 2860 N N . LEU A 1 347 ? 7.718 -11.884 -1.878 1.00 83.81 347 LEU A N 1
ATOM 2861 C CA . LEU A 1 347 ? 6.857 -12.366 -0.792 1.00 83.81 347 LEU A CA 1
ATOM 2862 C C . LEU A 1 347 ? 6.880 -13.888 -0.644 1.00 83.81 347 LEU A C 1
ATOM 2864 O O . LEU A 1 347 ? 6.971 -14.379 0.472 1.00 83.81 347 LEU A O 1
ATOM 2868 N N . ARG A 1 348 ? 6.851 -14.638 -1.750 1.00 84.06 348 ARG A N 1
ATOM 2869 C CA . ARG A 1 348 ? 6.939 -16.111 -1.735 1.00 84.06 348 ARG A CA 1
ATOM 2870 C C . ARG A 1 348 ? 8.316 -16.654 -1.337 1.00 84.06 348 ARG A C 1
ATOM 2872 O O . ARG A 1 348 ? 8.428 -17.857 -1.130 1.00 84.06 348 ARG A O 1
ATOM 2879 N N . TYR A 1 349 ? 9.339 -15.803 -1.277 1.00 79.50 349 TYR A N 1
ATOM 2880 C CA . TYR A 1 349 ? 10.686 -16.159 -0.833 1.00 79.50 349 TYR A CA 1
ATOM 2881 C C . TYR A 1 349 ? 10.919 -15.810 0.646 1.00 79.50 349 TYR A C 1
ATOM 2883 O O . TYR A 1 349 ? 11.545 -16.580 1.365 1.00 79.50 349 TYR A O 1
ATOM 2891 N N . VAL A 1 350 ? 10.393 -14.666 1.105 1.00 78.25 350 VAL A N 1
ATOM 2892 C CA . VAL A 1 350 ? 10.595 -14.149 2.474 1.00 78.25 350 VAL A CA 1
ATOM 2893 C C . VAL A 1 350 ? 9.524 -14.638 3.463 1.00 78.25 350 VAL A C 1
ATOM 2895 O O . VAL A 1 350 ? 9.780 -14.690 4.665 1.00 78.25 350 VAL A O 1
ATOM 2898 N N . LEU A 1 351 ? 8.318 -14.993 2.998 1.00 80.88 351 LEU A N 1
ATOM 2899 C CA . LEU A 1 351 ? 7.249 -15.488 3.872 1.00 80.88 351 LEU A CA 1
ATOM 2900 C C . LEU A 1 351 ? 7.300 -17.015 4.081 1.00 80.88 351 LEU A C 1
ATOM 2902 O O . LEU A 1 351 ? 7.666 -17.752 3.164 1.00 80.88 351 LEU A O 1
ATOM 2906 N N . PRO A 1 352 ? 6.871 -17.503 5.262 1.00 78.44 352 PRO A N 1
ATOM 2907 C CA . PRO A 1 352 ? 6.724 -18.915 5.569 1.00 78.44 352 PRO A CA 1
ATOM 2908 C C . PRO A 1 352 ? 5.887 -19.658 4.530 1.00 78.44 352 PRO A C 1
ATOM 2910 O O . PRO A 1 352 ? 4.891 -19.153 4.012 1.00 78.44 352 PRO A O 1
ATOM 2913 N N . SER A 1 353 ? 6.245 -20.914 4.274 1.00 78.12 353 SER A N 1
ATOM 2914 C CA . SER A 1 353 ? 5.580 -21.767 3.279 1.00 78.12 353 SER A CA 1
ATOM 2915 C C . SER A 1 353 ? 4.104 -22.065 3.583 1.00 78.12 353 SER A C 1
ATOM 2917 O O . SER A 1 353 ? 3.379 -22.521 2.701 1.00 78.12 353 SER A O 1
ATOM 2919 N N . ASN A 1 354 ? 3.642 -21.789 4.806 1.00 82.69 354 ASN A N 1
ATOM 2920 C CA . ASN A 1 354 ? 2.245 -21.872 5.231 1.00 82.69 354 ASN A CA 1
ATOM 2921 C C . ASN A 1 354 ? 1.479 -20.532 5.160 1.00 82.69 354 ASN A C 1
ATOM 2923 O O . ASN A 1 354 ? 0.302 -20.503 5.525 1.00 82.69 354 ASN A O 1
ATOM 2927 N N . THR A 1 355 ? 2.093 -19.431 4.709 1.00 86.00 355 THR A N 1
ATOM 2928 C CA . THR A 1 355 ? 1.416 -18.132 4.570 1.00 86.00 355 THR A CA 1
ATOM 2929 C C . THR A 1 355 ? 0.541 -18.094 3.313 1.00 86.00 355 THR A C 1
ATOM 2931 O O . THR A 1 355 ? 1.024 -18.171 2.184 1.00 86.00 355 THR A O 1
ATOM 2934 N N . SER A 1 356 ? -0.769 -17.916 3.493 1.00 91.31 356 SER A N 1
ATOM 2935 C CA . SER A 1 356 ? -1.729 -17.802 2.390 1.00 91.31 356 SER A CA 1
ATOM 2936 C C . SER A 1 356 ? -1.669 -16.414 1.740 1.00 91.31 356 SER A C 1
ATOM 2938 O O . SER A 1 356 ? -2.147 -15.436 2.315 1.00 91.31 356 SER A O 1
ATOM 2940 N N . ILE A 1 357 ? -1.092 -16.315 0.537 1.00 91.00 357 ILE A N 1
ATOM 2941 C CA . ILE A 1 357 ? -1.023 -15.069 -0.246 1.00 91.00 357 ILE A CA 1
ATOM 2942 C C . ILE A 1 357 ? -2.098 -15.089 -1.341 1.00 91.00 357 ILE A C 1
ATOM 2944 O O . ILE A 1 357 ? -2.053 -15.926 -2.243 1.00 91.00 357 ILE A O 1
ATOM 2948 N N . THR A 1 358 ? -3.029 -14.133 -1.303 1.00 91.94 358 THR A N 1
ATOM 2949 C CA . THR A 1 358 ? -4.097 -13.968 -2.306 1.00 91.94 358 THR A CA 1
ATOM 2950 C C . THR A 1 358 ? -3.872 -12.696 -3.130 1.00 91.94 358 THR A C 1
ATOM 2952 O O . THR A 1 358 ? -3.659 -11.627 -2.568 1.00 91.94 358 THR A O 1
ATOM 2955 N N . HIS A 1 359 ? -3.928 -12.787 -4.462 1.00 89.88 359 HIS A N 1
ATOM 2956 C CA . HIS A 1 359 ? -3.736 -11.662 -5.395 1.00 89.88 359 HIS A CA 1
ATOM 2957 C C . HIS A 1 359 ? -4.503 -11.914 -6.705 1.00 89.88 359 HIS A C 1
ATOM 2959 O O . HIS A 1 359 ? -4.748 -13.068 -7.063 1.00 89.88 359 HIS A O 1
ATOM 2965 N N . ASP A 1 360 ? -4.900 -10.851 -7.411 1.00 83.25 360 ASP A N 1
ATOM 2966 C CA . ASP A 1 360 ? -5.639 -10.950 -8.675 1.00 83.25 360 ASP A CA 1
ATOM 2967 C C . ASP A 1 360 ? -4.688 -11.119 -9.871 1.00 83.25 360 ASP A C 1
ATOM 2969 O O . ASP A 1 360 ? -4.230 -10.153 -10.484 1.00 83.25 360 ASP A O 1
ATOM 2973 N N . SER A 1 361 ? -4.457 -12.372 -10.266 1.00 57.06 361 SER A N 1
ATOM 2974 C CA . SER A 1 361 ? -3.568 -12.744 -11.383 1.00 57.06 361 SER A CA 1
ATOM 2975 C C . SER A 1 361 ? -3.949 -12.202 -12.779 1.00 57.06 361 SER A C 1
ATOM 2977 O O . SER A 1 361 ? -3.211 -12.420 -13.736 1.00 57.06 361 SER A O 1
ATOM 2979 N N . HIS A 1 362 ? -5.070 -11.484 -12.906 1.00 50.91 362 HIS A N 1
ATOM 2980 C CA . HIS A 1 362 ? -5.636 -11.002 -14.174 1.00 50.91 362 HIS A CA 1
ATOM 2981 C C . HIS A 1 362 ? -5.285 -9.545 -14.537 1.00 50.91 362 HIS A C 1
ATOM 2983 O O . HIS A 1 362 ? -5.733 -9.064 -15.570 1.00 50.91 362 HIS A O 1
ATOM 2989 N N . LEU A 1 363 ? -4.488 -8.836 -13.728 1.00 44.81 363 LEU A N 1
ATOM 2990 C CA . LEU A 1 363 ? -4.055 -7.450 -14.002 1.00 44.81 363 LEU A CA 1
ATOM 2991 C C . LEU A 1 363 ? -2.653 -7.359 -14.650 1.00 44.81 363 LEU A C 1
ATOM 2993 O O . LEU A 1 363 ? -1.960 -6.357 -14.496 1.00 44.81 363 LEU A O 1
ATOM 2997 N N . LEU A 1 364 ? -2.212 -8.421 -15.335 1.00 40.59 364 LEU A N 1
ATOM 2998 C CA . LEU A 1 364 ? -0.855 -8.570 -15.895 1.00 40.59 364 LEU A CA 1
ATOM 2999 C C . LEU A 1 364 ? -0.849 -9.028 -17.372 1.00 40.59 364 LEU A C 1
ATOM 3001 O O . LEU A 1 364 ? 0.103 -9.679 -17.808 1.00 40.59 364 LEU A O 1
ATOM 3005 N N . SER A 1 365 ? -1.916 -8.717 -18.117 1.00 32.22 365 SER A N 1
ATOM 3006 C CA . SER A 1 365 ? -2.070 -8.957 -19.563 1.00 32.22 365 SER A CA 1
ATOM 3007 C C . SER A 1 365 ? -2.043 -7.651 -20.351 1.00 32.22 365 SER A C 1
ATOM 3009 O O . SER A 1 365 ? -2.936 -6.822 -20.059 1.00 32.22 365 SER A O 1
#

Sequence (365 aa):
MLSDDDQAGDAYKSVKRREWVKVKGPLTRLIHTHVTCNQRYELQKRVLKEWRIYDTVTVRLLQVILSPATSYLRLVQVRAFYRDDVTSLLLQIGGLRLLSIQDPSWTARSHNALQLHTMSLSLARMQHLRILVMQYCAHDLLLAVLAESSHHLQVVDVRGSRGVTDGGVWSLVMVSSDIFNSQKAAYPKQINNNNNNNNNNNNNNNNENKMWIKAEGENEKEEEEKHWREISLYNTWIKRKKENKGEKEKMKEKRKKEERNATINTTKKERKEREEKQRKEREEKQRKEKKEKQKKQKEEEEETLKKQVEIRQSYWESIVTLTQCSSSLASLDLRGCEVTRLGLQVLRYVLPSNTSITHDSHLLS

Foldseek 3Di:
DDDCVVVVVVVVVVVVVVVLVVVLVVLLVCLVPPPDLVNLVVQLCVLCPVLEDDDDVSLSSLSRSDAQQHADHEHAAYDLVCLVSVLVSLLRYQNYQEDADHHLVQACVSDDPVSLVSLLNSLLSNQNHAYYHAERNDALSNLLSNLVRHQNHAYYHHAQHQNDELNSLCSNWFDDDPPPPPPPPPDDDDDDDDDDDDDDDDDDDDDDDDDDDDDDDDDDDDDDDPCVVVVVVVVVVVVVVVVVVVVVVVVVVVVVVVVVVVVVVVVVVVVVVVVVVVVVVVVVVVVVVVVVVVVVVVVVVVVVVVVVVVVVVVVVVVLVPGDTSHLNHQEDHYESYNYDPVSVVSCCVRHDPRRHYHYDPPPPD

pLDDT: mean 72.44, std 20.32, range [27.97, 96.31]

Organism: Petrolisthes cinctipes (NCBI:txid88211)

Secondary structure (DSSP, 8-state):
---HHHHHHHHHHHHHHHHHHHHHHHHHHHHHHH--HHHHHHHHHHHSGGGEE-SHHHHHHHHHH--TT--EEEESEE-GGGHHHHHHHHTT----SEEEEE-TTS-GGG--HHHHHHHHHHHTT-TT--EEEEETT-BHHHHHHHHHH-TT--EEE-TT-TB-BHHHHHHTTB--SSGGGSGGG--PPP----------------------------------SSTHHHHHHHHHHHHHHHHHHHHHHHHHHHHHHHHHHHHHHHHHHHHHHHHHHHHHHHHHHHHHHHHHHHHHHHHHHHHHHHHHHHHHHHHHHHHHTPPBS-TT--EEE-TTSB--HHHHHHHHHHS-TT-EEE--TTS--